Protein AF-A0A7R8X130-F1 (afdb_monomer_lite)

pLDDT: mean 85.71, std 19.49, range [22.56, 98.62]

Secondary structure (DSSP, 8-state):
-EEEEE---SS-SEEE---HHHHHHHTSS----HHHHHHHHHHHHHHHSS--S-HHHHHHIIIIISTT---EEEEEPPTT-EEESSSEEEEEEES-TT-TTHHHHTHHHHHTTHHHHHHHHHHHHHHHHHHHHHHHTT---TTGGGSS-B--GGGSS-HHHHHHHHHHHTTT--BB--HHHHHHHHHHH--S---B---EE-HHHHS-----------------------HHHHHHHHHHHHHHHHHH--SS--EE---TT-HHHIIIIIIIIITHHHHHHSPPP---

Sequence (288 aa):
MYSYFESRGEKFPSTVFGLQYNLKRWMVGQVLTRERIEEARDFYRMHLGSEFFNERGWLRILEAKHEGRIPLRIKAVPEGTVVPTRNVLFTVENTDPMVPWLTNFFETILVQVWYPMTVATNSRYQKEILAKYLLEIGESLQGLHFKLHDFGFRGVSSVESAAIGGAAHLVNLKASDTVAALTMARNHYHRPMAGFSQPAKEHGFFSPVRILRIKKFSFKRPLVFLLKHDDDMGSREGTRSMSIHDEEFPKGIVCVVCDSHGVWNVCEKIWGRELKDSIVEREKWRQS

Radius of gyration: 27.57 Å; chains: 1; bounding box: 59×65×65 Å

Structure (mmCIF, N/CA/C/O backbone):
data_AF-A0A7R8X130-F1
#
_entry.id   AF-A0A7R8X130-F1
#
loop_
_atom_site.group_PDB
_atom_site.id
_atom_site.type_symbol
_atom_site.label_atom_id
_atom_site.label_alt_id
_atom_site.label_comp_id
_atom_site.label_asym_id
_atom_site.label_entity_id
_atom_site.label_seq_id
_atom_site.pdbx_PDB_ins_code
_atom_site.Cartn_x
_atom_site.Cartn_y
_atom_site.Cartn_z
_atom_site.occupancy
_atom_site.B_iso_or_equiv
_atom_site.auth_seq_id
_atom_site.auth_comp_id
_atom_site.auth_asym_id
_atom_site.auth_atom_id
_atom_site.pdbx_PDB_model_num
ATOM 1 N N . MET A 1 1 ? -23.682 -4.418 16.762 1.00 88.31 1 MET A N 1
ATOM 2 C CA . MET A 1 1 ? -23.568 -3.755 15.446 1.00 88.31 1 MET A CA 1
ATOM 3 C C . MET A 1 1 ? -22.619 -4.582 14.589 1.00 88.31 1 MET A C 1
ATOM 5 O O . MET A 1 1 ? -21.647 -5.104 15.132 1.00 88.31 1 MET A O 1
ATOM 9 N N . TYR A 1 2 ? -22.948 -4.767 13.311 1.00 95.06 2 TYR A N 1
ATOM 10 C CA . TYR A 1 2 ? -22.192 -5.570 12.348 1.00 95.06 2 TYR A CA 1
ATOM 11 C C . TYR A 1 2 ? -22.085 -4.776 11.048 1.00 95.06 2 TYR A C 1
ATOM 13 O O . TYR A 1 2 ? -23.107 -4.309 10.547 1.00 95.06 2 TYR A O 1
ATOM 21 N N . SER A 1 3 ? -20.872 -4.642 10.524 1.00 97.62 3 SER A N 1
ATOM 22 C CA . SER A 1 3 ? -20.577 -3.865 9.318 1.00 97.62 3 SER A CA 1
ATOM 23 C C . SER A 1 3 ? -19.668 -4.668 8.391 1.00 97.62 3 SER A C 1
ATOM 25 O O . SER A 1 3 ? -18.969 -5.584 8.830 1.00 97.62 3 SER A O 1
ATOM 27 N N . TYR A 1 4 ? -19.663 -4.340 7.103 1.00 98.06 4 TYR A N 1
ATOM 28 C CA . TYR A 1 4 ? -18.813 -4.990 6.109 1.00 98.06 4 TYR A CA 1
ATOM 29 C C . TYR A 1 4 ? -18.202 -3.960 5.160 1.00 98.06 4 TYR A C 1
ATOM 31 O O . TYR A 1 4 ? -18.720 -2.855 5.015 1.00 98.06 4 TYR A O 1
ATOM 39 N N . PHE A 1 5 ? -17.104 -4.338 4.513 1.00 98.38 5 PHE A N 1
ATOM 40 C CA . PHE A 1 5 ? -16.444 -3.541 3.488 1.00 98.38 5 PHE A CA 1
ATOM 41 C C . PHE A 1 5 ? -16.386 -4.317 2.176 1.00 98.38 5 PHE A C 1
ATOM 43 O O . PHE A 1 5 ? -16.053 -5.505 2.153 1.00 98.38 5 PHE A O 1
ATOM 50 N N . GLU A 1 6 ? -16.675 -3.627 1.079 1.00 97.56 6 GLU A N 1
ATOM 51 C CA . GLU A 1 6 ? -16.587 -4.147 -0.281 1.00 97.56 6 GLU A CA 1
ATOM 52 C C . GLU A 1 6 ? -16.001 -3.086 -1.216 1.00 97.56 6 GLU A C 1
ATOM 54 O O . GLU A 1 6 ? -16.173 -1.883 -1.009 1.00 97.56 6 GLU A O 1
ATOM 59 N N . SER A 1 7 ? -15.366 -3.530 -2.299 1.00 96.06 7 SER A N 1
ATOM 60 C CA . SER A 1 7 ? -15.129 -2.663 -3.451 1.00 96.06 7 SER A CA 1
ATOM 61 C C . SER A 1 7 ? -16.328 -2.765 -4.386 1.00 96.06 7 SER A C 1
ATOM 63 O O . SER A 1 7 ? -16.574 -3.828 -4.955 1.00 96.06 7 SER A O 1
ATOM 65 N N . ARG A 1 8 ? -17.074 -1.672 -4.575 1.00 94.00 8 ARG A N 1
ATOM 66 C CA . ARG A 1 8 ? -18.262 -1.649 -5.454 1.00 94.00 8 ARG A CA 1
ATOM 67 C C . ARG A 1 8 ? -17.931 -1.686 -6.955 1.00 94.00 8 ARG A C 1
ATOM 69 O O . ARG A 1 8 ? -18.838 -1.862 -7.772 1.00 94.00 8 ARG A O 1
ATOM 76 N N . GLY A 1 9 ? -16.642 -1.606 -7.289 1.00 89.19 9 GLY A N 1
ATOM 77 C CA . GLY A 1 9 ? -16.110 -1.608 -8.651 1.00 89.19 9 GLY A CA 1
ATOM 78 C C . GLY A 1 9 ? -16.232 -0.261 -9.356 1.00 89.19 9 GLY A C 1
ATOM 79 O O . GLY A 1 9 ? -16.692 0.696 -8.748 1.00 89.19 9 GLY A O 1
ATOM 80 N N . GLU A 1 10 ? -15.756 -0.223 -10.607 1.00 87.50 10 GLU A N 1
ATOM 81 C CA . GLU A 1 10 ? -15.999 0.788 -11.658 1.00 87.50 10 GLU A CA 1
ATOM 82 C C . GLU A 1 10 ? -14.999 0.526 -12.800 1.00 87.50 10 GLU A C 1
ATOM 84 O O . GLU A 1 10 ? -15.337 -0.099 -13.800 1.00 87.50 10 GLU A O 1
ATOM 89 N N . LYS A 1 11 ? -13.731 0.912 -12.601 1.00 92.69 11 LYS A N 1
ATOM 90 C CA . LYS A 1 11 ? -12.658 0.794 -13.603 1.00 92.69 11 LYS A CA 1
ATOM 91 C C . LYS A 1 11 ? -12.179 -0.641 -13.836 1.00 92.69 11 LYS A C 1
ATOM 93 O O . LYS A 1 11 ? -11.846 -1.003 -14.960 1.00 92.69 11 LYS A O 1
ATOM 98 N N . PHE A 1 12 ? -12.096 -1.436 -12.772 1.00 95.56 12 PHE A N 1
ATOM 99 C CA . PHE A 1 12 ? -11.585 -2.806 -12.811 1.00 95.56 12 PHE A CA 1
ATOM 100 C C . PHE A 1 12 ? -12.628 -3.785 -12.257 1.00 95.56 12 PHE A C 1
ATOM 102 O O . PHE A 1 12 ? -13.295 -3.452 -11.275 1.00 95.56 12 PHE A O 1
ATOM 109 N N . PRO A 1 13 ? -12.767 -4.996 -12.834 1.00 96.31 13 PRO A N 1
ATOM 110 C CA . PRO A 1 13 ? -13.755 -5.981 -12.386 1.00 96.31 13 PRO A CA 1
ATOM 111 C C . PRO A 1 13 ? -13.384 -6.679 -11.068 1.00 96.31 13 PRO A C 1
ATOM 113 O O . PRO A 1 13 ? -14.248 -7.278 -10.427 1.00 96.31 13 PRO A O 1
ATOM 116 N N . SER A 1 14 ? -12.119 -6.607 -10.647 1.00 97.31 14 SER A N 1
ATOM 117 C CA . SER A 1 14 ? -11.595 -7.237 -9.430 1.00 97.31 14 SER A CA 1
ATOM 118 C C . SER A 1 14 ? -10.595 -6.336 -8.709 1.00 97.31 14 SER A C 1
ATOM 120 O O . SER A 1 14 ? -10.039 -5.409 -9.298 1.00 97.31 14 SER A O 1
ATOM 122 N N . THR A 1 15 ? -10.364 -6.623 -7.428 1.00 97.50 15 THR A N 1
ATOM 123 C CA . THR A 1 15 ? -9.441 -5.893 -6.556 1.00 97.50 15 THR A CA 1
ATOM 124 C C . THR A 1 15 ? -8.500 -6.841 -5.811 1.00 97.50 15 THR A C 1
ATOM 126 O O . THR A 1 15 ? -8.865 -7.976 -5.512 1.00 97.50 15 THR A O 1
ATOM 129 N N . VAL A 1 16 ? -7.281 -6.386 -5.519 1.00 97.75 16 VAL A N 1
ATOM 130 C CA . VAL A 1 16 ? -6.307 -7.095 -4.677 1.00 97.75 16 VAL A CA 1
ATOM 131 C C . VAL A 1 16 ? -6.461 -6.611 -3.238 1.00 97.75 16 VAL A C 1
ATOM 133 O O . VAL A 1 16 ? -6.350 -5.414 -2.981 1.00 97.75 16 VAL A O 1
ATOM 136 N N . PHE A 1 17 ? -6.719 -7.523 -2.302 1.00 97.19 17 PHE A N 1
ATOM 137 C CA . PHE A 1 17 ? -6.982 -7.179 -0.901 1.00 97.19 17 PHE A CA 1
ATOM 138 C C . PHE A 1 17 ? -5.707 -7.047 -0.043 1.00 97.19 17 PHE A C 1
ATOM 140 O O . PHE A 1 17 ? -4.776 -7.836 -0.207 1.00 97.19 17 PHE A O 1
ATOM 147 N N . GLY A 1 18 ? -5.688 -6.112 0.919 1.00 94.31 18 GLY A N 1
ATOM 148 C CA . GLY A 1 18 ? -4.646 -6.020 1.956 1.00 94.31 18 GLY A CA 1
ATOM 149 C C . GLY A 1 18 ? -4.994 -5.035 3.080 1.00 94.31 18 GLY A C 1
ATOM 150 O O . GLY A 1 18 ? -5.318 -3.899 2.768 1.00 94.31 18 GLY A O 1
ATOM 151 N N . LEU A 1 19 ? -4.931 -5.448 4.356 1.00 97.50 19 LEU A N 1
ATOM 152 C CA . LEU A 1 19 ? -5.511 -4.764 5.533 1.00 97.50 19 LEU A CA 1
ATOM 153 C C . LEU A 1 19 ? -4.564 -4.689 6.756 1.00 97.50 19 LEU A C 1
ATOM 155 O O . LEU A 1 19 ? -4.706 -3.819 7.616 1.00 97.50 19 LEU A O 1
ATOM 159 N N . GLN A 1 20 ? -3.587 -5.584 6.856 1.00 97.25 20 GLN A N 1
ATOM 160 C CA . GLN A 1 20 ? -2.820 -5.904 8.058 1.00 97.25 20 GLN A CA 1
ATOM 161 C C . GLN A 1 20 ? -2.040 -4.708 8.583 1.00 97.25 20 GLN A C 1
ATOM 163 O O . GLN A 1 20 ? -1.893 -4.561 9.797 1.00 97.25 20 GLN A O 1
ATOM 168 N N . TYR A 1 21 ? -1.555 -3.851 7.685 1.00 97.38 21 TYR A N 1
ATOM 169 C CA . TYR A 1 21 ? -0.900 -2.609 8.068 1.00 97.38 21 TYR A CA 1
ATOM 170 C C . TYR A 1 21 ? -1.810 -1.751 8.963 1.00 97.38 21 TYR A C 1
ATOM 172 O O . TYR A 1 21 ? -1.407 -1.405 10.072 1.00 97.38 21 TYR A O 1
ATOM 180 N N . ASN A 1 22 ? -3.053 -1.490 8.540 1.00 95.69 22 ASN A N 1
ATOM 181 C CA . ASN A 1 22 ? -4.006 -0.676 9.297 1.00 95.69 22 ASN A CA 1
ATOM 182 C C . ASN A 1 22 ? -4.292 -1.297 10.672 1.00 95.69 22 ASN A C 1
ATOM 184 O O . ASN A 1 22 ? -4.329 -0.586 11.674 1.00 95.69 22 ASN A O 1
ATOM 188 N N . LEU A 1 23 ? -4.421 -2.627 10.737 1.00 96.75 23 LEU A N 1
ATOM 189 C CA . LEU A 1 23 ? -4.656 -3.338 11.997 1.00 96.75 23 LEU A CA 1
ATOM 190 C C . LEU A 1 23 ? -3.464 -3.209 12.950 1.00 96.75 23 LEU A C 1
ATOM 192 O O . LEU A 1 23 ? -3.628 -2.760 14.085 1.00 96.75 23 LEU A O 1
ATOM 196 N N . LYS A 1 24 ? -2.260 -3.577 12.493 1.00 95.94 24 LYS A N 1
ATOM 197 C CA . LYS A 1 24 ? -1.039 -3.556 13.315 1.00 95.94 24 LYS A CA 1
ATOM 198 C C . LYS A 1 24 ? -0.671 -2.144 13.763 1.00 95.94 24 LYS A C 1
ATOM 200 O O . LYS A 1 24 ? -0.169 -1.979 14.869 1.00 95.94 24 LYS A O 1
ATOM 205 N N . ARG A 1 25 ? -0.912 -1.141 12.916 1.00 95.31 25 ARG A N 1
ATOM 206 C CA . ARG A 1 25 ? -0.572 0.254 13.202 1.00 95.31 25 ARG A CA 1
ATOM 207 C C . ARG A 1 25 ? -1.539 0.908 14.189 1.00 95.31 25 ARG A C 1
ATOM 209 O O . ARG A 1 25 ? -1.077 1.653 15.048 1.00 95.31 25 ARG A O 1
ATOM 216 N N . TRP A 1 26 ? -2.843 0.651 14.059 1.00 95.56 26 TRP A N 1
ATOM 217 C CA . TRP A 1 26 ? -3.871 1.465 14.722 1.00 95.56 26 TRP A CA 1
ATOM 218 C C . TRP A 1 26 ? -4.773 0.719 15.708 1.00 95.56 26 TRP A C 1
ATOM 220 O O . TRP A 1 26 ? -5.437 1.373 16.506 1.00 95.56 26 TRP A O 1
ATOM 230 N N . MET A 1 27 ? -4.847 -0.616 15.658 1.00 95.56 27 MET A N 1
ATOM 231 C CA . MET A 1 27 ? -5.888 -1.371 16.380 1.00 95.56 27 MET A CA 1
ATOM 232 C C . MET A 1 27 ? -5.356 -2.492 17.275 1.00 95.56 27 MET A C 1
ATOM 234 O O . MET A 1 27 ? -6.024 -2.874 18.235 1.00 95.56 27 MET A O 1
ATOM 238 N N . VAL A 1 28 ? -4.187 -3.051 16.961 1.00 94.94 28 VAL A N 1
ATOM 239 C CA . VAL A 1 28 ? -3.607 -4.176 17.706 1.00 94.94 28 VAL A CA 1
ATOM 240 C C . VAL A 1 28 ? -2.869 -3.686 18.952 1.00 94.94 28 VAL A C 1
ATOM 242 O O . VAL A 1 28 ? -2.080 -2.748 18.895 1.00 94.94 28 VAL A O 1
ATOM 245 N N . GLY A 1 29 ? -3.076 -4.386 20.069 1.00 94.50 29 GLY A N 1
ATOM 246 C CA . GLY A 1 29 ? -2.447 -4.079 21.354 1.00 94.50 29 GLY A CA 1
ATOM 247 C C . GLY A 1 29 ? -3.268 -3.106 22.199 1.00 94.50 29 GLY A C 1
ATOM 248 O O . GLY A 1 29 ? -4.469 -2.939 21.990 1.00 94.50 29 GLY A O 1
ATOM 249 N N . GLN A 1 30 ? -2.618 -2.501 23.191 1.00 94.94 30 GLN A N 1
ATOM 250 C CA . GLN A 1 30 ? -3.225 -1.470 24.027 1.00 94.94 30 GLN A CA 1
ATOM 251 C C . GLN A 1 30 ? -3.155 -0.130 23.291 1.00 94.94 30 GLN A C 1
ATOM 253 O O . GLN A 1 30 ? -2.113 0.522 23.253 1.00 94.94 30 GLN A O 1
ATOM 258 N N . VAL A 1 31 ? -4.264 0.264 22.670 1.00 94.06 31 VAL A N 1
ATOM 259 C CA . VAL A 1 31 ? -4.340 1.515 21.897 1.00 94.06 31 VAL A CA 1
ATOM 260 C C . VAL A 1 31 ? -4.939 2.664 22.708 1.00 94.06 31 VAL A C 1
ATOM 262 O O . VAL A 1 31 ? -4.772 3.827 22.338 1.00 94.06 31 VAL A O 1
ATOM 265 N N . LEU A 1 32 ? -5.590 2.351 23.831 1.00 94.88 32 LEU A N 1
ATOM 266 C CA . LEU A 1 32 ? -6.145 3.323 24.766 1.00 94.88 32 LEU A CA 1
ATOM 267 C C . LEU A 1 32 ? -5.282 3.423 26.021 1.00 94.88 32 LEU A C 1
ATOM 269 O O . LEU A 1 32 ? -4.907 2.412 26.617 1.00 94.88 32 LEU A O 1
ATOM 273 N N . THR A 1 33 ? -5.039 4.657 26.443 1.00 95.44 33 THR A N 1
ATOM 274 C CA . THR A 1 33 ? -4.480 5.000 27.753 1.00 95.44 33 THR A CA 1
ATOM 275 C C . THR A 1 33 ? -5.344 6.094 28.366 1.00 95.44 33 THR A C 1
ATOM 277 O O . THR A 1 33 ? -6.118 6.740 27.652 1.00 95.44 33 THR A O 1
ATOM 280 N N . ARG A 1 34 ? -5.244 6.297 29.682 1.00 95.75 34 ARG A N 1
ATOM 281 C CA . ARG A 1 34 ? -6.059 7.309 30.361 1.00 95.75 34 ARG A CA 1
ATOM 282 C C . ARG A 1 34 ? -5.737 8.711 29.838 1.00 95.75 34 ARG A C 1
ATOM 284 O O . ARG A 1 34 ? -6.651 9.466 29.533 1.00 95.75 34 ARG A O 1
ATOM 291 N N . GLU A 1 35 ? -4.461 8.984 29.591 1.00 96.69 35 GLU A N 1
ATOM 292 C CA . GLU A 1 35 ? -3.963 10.262 29.075 1.00 96.69 35 GLU A CA 1
ATOM 293 C C . GLU A 1 35 ? -4.557 10.580 27.697 1.00 96.69 35 GLU A C 1
ATOM 295 O O . GLU A 1 35 ? -5.022 11.690 27.468 1.00 96.69 35 GLU A O 1
ATOM 300 N N . ARG A 1 36 ? -4.627 9.592 26.790 1.00 96.06 36 ARG A N 1
ATOM 301 C CA . ARG A 1 36 ? -5.233 9.774 25.457 1.00 96.06 36 ARG A CA 1
ATOM 302 C C . ARG A 1 36 ? -6.731 10.057 25.523 1.00 96.06 36 ARG A C 1
ATOM 304 O O . ARG A 1 36 ? -7.258 10.771 24.677 1.00 96.06 36 ARG A O 1
ATOM 311 N N . ILE A 1 37 ? -7.429 9.449 26.483 1.00 96.62 37 ILE A N 1
ATOM 312 C CA . ILE A 1 37 ? -8.870 9.653 26.671 1.00 96.62 37 ILE A CA 1
ATOM 313 C C . ILE A 1 37 ? -9.127 11.068 27.196 1.00 96.62 37 ILE A C 1
ATOM 315 O O . ILE A 1 37 ? -10.018 11.746 26.690 1.00 96.62 37 ILE A O 1
ATOM 319 N N . GLU A 1 38 ? -8.332 11.519 28.167 1.00 96.31 38 GLU A N 1
ATOM 320 C CA . GLU A 1 38 ? -8.406 12.873 28.722 1.00 96.31 38 GLU A CA 1
ATOM 321 C C . GLU A 1 38 ? -8.047 13.934 27.671 1.00 96.31 38 GLU A C 1
ATOM 323 O O . GLU A 1 38 ? -8.801 14.889 27.488 1.00 96.31 38 GLU A O 1
ATOM 328 N N . GLU A 1 39 ? -6.971 13.720 26.907 1.00 97.06 39 GLU A N 1
ATOM 329 C CA . GLU A 1 39 ? -6.582 14.584 25.787 1.00 97.06 39 GLU A CA 1
ATOM 330 C C . GLU A 1 39 ? -7.703 14.679 24.743 1.00 97.06 39 GLU A C 1
ATOM 332 O O . GLU A 1 39 ? -8.082 15.776 24.331 1.00 97.06 39 GLU A O 1
ATOM 337 N N . ALA A 1 40 ? -8.287 13.542 24.346 1.00 96.31 40 ALA A N 1
ATOM 338 C CA . ALA A 1 40 ? -9.393 13.521 23.396 1.00 96.31 40 ALA A CA 1
ATOM 339 C C . ALA A 1 40 ? -10.631 14.247 23.942 1.00 96.31 40 ALA A C 1
ATOM 341 O O . ALA A 1 40 ? -11.259 15.004 23.202 1.00 96.31 40 ALA A O 1
ATOM 342 N N . ARG A 1 41 ? -10.978 14.061 25.223 1.00 96.25 41 ARG A N 1
ATOM 343 C CA . ARG A 1 41 ? -12.086 14.782 25.867 1.00 96.25 41 ARG A CA 1
ATOM 344 C C . ARG A 1 41 ? -11.884 16.287 25.761 1.00 96.25 41 ARG A C 1
ATOM 346 O O . ARG A 1 41 ? -12.787 16.983 25.301 1.00 96.25 41 ARG A O 1
ATOM 353 N N . ASP A 1 42 ? -10.716 16.777 26.165 1.00 95.94 42 ASP A N 1
ATOM 354 C CA . ASP A 1 42 ? -10.431 18.210 26.192 1.00 95.94 42 ASP A CA 1
ATOM 355 C C . ASP A 1 42 ? -10.374 18.788 24.768 1.00 95.94 42 ASP A C 1
ATOM 357 O O . ASP A 1 42 ? -10.958 19.842 24.502 1.00 95.94 42 ASP A O 1
ATOM 361 N N . PHE A 1 43 ? -9.793 18.047 23.819 1.00 96.81 43 PHE A N 1
ATOM 362 C CA . PHE A 1 43 ? -9.785 18.407 22.402 1.00 96.81 43 PHE A CA 1
ATOM 363 C C . PHE A 1 43 ? -11.199 18.501 21.813 1.00 96.81 43 PHE A C 1
ATOM 365 O O . PHE A 1 43 ? -11.549 19.501 21.183 1.00 96.81 43 PHE A O 1
ATOM 372 N N . TYR A 1 44 ? -12.047 17.491 22.030 1.00 95.81 44 TYR A N 1
ATOM 373 C CA . TYR A 1 44 ? -13.413 17.492 21.502 1.00 95.81 44 TYR A CA 1
ATOM 374 C C . TYR A 1 44 ? -14.310 18.515 22.196 1.00 95.81 44 TYR A C 1
ATOM 376 O O . TYR A 1 44 ? -15.156 19.109 21.529 1.00 95.81 44 TYR A O 1
ATOM 384 N N . ARG A 1 45 ? -14.095 18.790 23.487 1.00 95.31 45 ARG A N 1
ATOM 385 C CA . ARG A 1 45 ? -14.755 19.893 24.198 1.00 95.31 45 ARG A CA 1
ATOM 386 C C . ARG A 1 45 ? -14.449 21.231 23.531 1.00 95.31 45 ARG A C 1
ATOM 388 O O . ARG A 1 45 ? -15.368 22.006 23.285 1.00 95.31 45 ARG A O 1
ATOM 395 N N . MET A 1 46 ? -13.183 21.487 23.195 1.00 96.31 46 MET A N 1
ATOM 396 C CA . MET A 1 46 ? -12.788 22.696 22.464 1.00 96.31 46 MET A CA 1
ATOM 397 C C . MET A 1 46 ? -13.377 22.733 21.050 1.00 96.31 46 MET A C 1
ATOM 399 O O . MET A 1 46 ? -13.863 23.772 20.615 1.00 96.31 46 MET A O 1
ATOM 403 N N . HIS A 1 47 ? -13.346 21.607 20.335 1.00 96.19 47 HIS A N 1
ATOM 404 C CA . HIS A 1 47 ? -13.801 21.528 18.949 1.00 96.19 47 HIS A CA 1
ATOM 405 C C . HIS A 1 47 ? -15.324 21.682 18.800 1.00 96.19 47 HIS A C 1
ATOM 407 O O . HIS A 1 47 ? -15.786 22.323 17.860 1.00 96.19 47 HIS A O 1
ATOM 413 N N . LEU A 1 48 ? -16.099 21.100 19.722 1.00 94.38 48 LEU A N 1
ATOM 414 C CA . LEU A 1 48 ? -17.564 21.030 19.657 1.00 94.38 48 LEU A CA 1
ATOM 415 C C . LEU A 1 48 ? -18.267 22.008 20.611 1.00 94.38 48 LEU A C 1
ATOM 417 O O . LEU A 1 48 ? -19.496 22.082 20.611 1.00 94.38 48 LEU A O 1
ATOM 421 N N . GLY A 1 49 ? -17.521 22.713 21.469 1.00 89.19 49 GLY A N 1
ATOM 422 C CA . GLY A 1 49 ? -18.065 23.626 22.480 1.00 89.19 49 GLY A CA 1
ATOM 423 C C . GLY A 1 49 ? -18.964 22.951 23.525 1.00 89.19 49 GLY A C 1
ATOM 424 O O . GLY A 1 49 ? -19.814 23.614 24.115 1.00 89.19 49 GLY A O 1
ATOM 425 N N . SER A 1 50 ? -18.854 21.630 23.703 1.00 85.12 50 SER A N 1
ATOM 426 C CA . SER A 1 50 ? -19.775 20.822 24.516 1.00 85.12 50 SER A CA 1
ATOM 427 C C . SER A 1 50 ? -19.206 19.440 24.876 1.00 85.12 50 SER A C 1
ATOM 429 O O . SER A 1 50 ? -18.285 18.937 24.233 1.00 85.12 50 SER A O 1
ATOM 431 N N . GLU A 1 51 ? -19.787 18.798 25.895 1.00 86.12 51 GLU A N 1
ATOM 432 C CA . GLU A 1 51 ? -19.374 17.489 26.435 1.00 86.12 51 GLU A CA 1
ATOM 433 C C . GLU A 1 51 ? -19.925 16.282 25.642 1.00 86.12 51 GLU A C 1
ATOM 435 O O . GLU A 1 51 ? -20.479 15.348 26.223 1.00 86.12 51 GLU A O 1
ATOM 440 N N . PHE A 1 52 ? -19.824 16.270 24.309 1.00 90.94 52 PHE A N 1
ATOM 441 C CA . PHE A 1 52 ? -20.328 15.136 23.507 1.00 90.94 52 PHE A CA 1
ATOM 442 C C . PHE A 1 52 ? -19.385 13.928 23.452 1.00 90.94 52 PHE A C 1
ATOM 444 O O . PHE A 1 52 ? -19.786 12.847 23.013 1.00 90.94 52 PHE A O 1
ATOM 451 N N . PHE A 1 53 ? -18.130 14.081 23.874 1.00 94.94 53 PHE A N 1
ATOM 452 C CA . PHE A 1 53 ? -17.171 12.984 23.857 1.00 94.94 53 PHE A CA 1
ATOM 453 C C . PHE A 1 53 ? -17.587 11.869 24.828 1.00 94.94 53 PHE A C 1
ATOM 455 O O . PHE A 1 53 ? -17.794 12.099 26.018 1.00 94.94 53 PHE A O 1
ATOM 462 N N . ASN A 1 54 ? -17.684 10.632 24.331 1.00 94.62 54 ASN A N 1
ATOM 463 C CA . ASN A 1 54 ? -18.097 9.472 25.125 1.00 94.62 54 ASN A CA 1
ATOM 464 C C . ASN A 1 54 ? -16.964 8.936 26.021 1.00 94.62 54 ASN A C 1
ATOM 466 O O . ASN A 1 54 ? -16.531 7.789 25.885 1.00 94.62 54 ASN A O 1
ATOM 470 N N . GLU A 1 55 ? -16.486 9.764 26.949 1.00 94.81 55 GLU A N 1
ATOM 471 C CA . GLU A 1 55 ? -15.408 9.434 27.889 1.00 94.81 55 GLU A CA 1
ATOM 472 C C . GLU A 1 55 ? -15.716 8.151 28.672 1.00 94.81 55 GLU A C 1
ATOM 474 O O . GLU A 1 55 ? -14.891 7.243 28.741 1.00 94.81 55 GLU A O 1
ATOM 479 N N . ARG A 1 56 ? -16.952 8.011 29.171 1.00 93.38 56 ARG A N 1
ATOM 480 C CA . ARG A 1 56 ? -17.403 6.822 29.917 1.00 93.38 56 ARG A CA 1
ATOM 481 C C . ARG A 1 56 ? -17.272 5.534 29.102 1.00 93.38 56 ARG A C 1
ATOM 483 O O . ARG A 1 56 ? -16.864 4.505 29.641 1.00 93.38 56 ARG A O 1
ATOM 490 N N . GLY A 1 57 ? -17.621 5.578 27.816 1.00 94.50 57 GLY A N 1
ATOM 491 C CA . GLY A 1 57 ? -17.488 4.439 26.910 1.00 94.50 57 GLY A CA 1
ATOM 492 C C . GLY A 1 57 ? -16.031 4.020 26.716 1.00 94.50 57 GLY A C 1
ATOM 493 O O . GLY A 1 57 ? -15.735 2.827 26.753 1.00 94.50 57 GLY A O 1
ATOM 494 N N . TRP A 1 58 ? -15.121 4.984 26.569 1.00 95.81 58 TRP A N 1
ATOM 495 C CA . TRP A 1 58 ? -13.689 4.721 26.417 1.00 95.81 58 TRP A CA 1
ATOM 496 C C . TRP A 1 58 ? -13.025 4.234 27.710 1.00 95.81 58 TRP A C 1
ATOM 498 O O . TRP A 1 58 ? -12.303 3.236 27.676 1.00 95.81 58 TRP A O 1
ATOM 508 N N . LEU A 1 59 ? -13.317 4.864 28.855 1.00 95.12 59 LEU A N 1
ATOM 509 C CA . LEU A 1 59 ? -12.806 4.437 30.166 1.00 95.12 59 LEU A CA 1
ATOM 510 C C . LEU A 1 59 ? -13.247 3.009 30.497 1.00 95.12 59 LEU A C 1
ATOM 512 O O . LEU A 1 59 ? -12.461 2.222 31.012 1.00 95.12 59 LEU A O 1
ATOM 516 N N . ARG A 1 60 ? -14.467 2.615 30.113 1.00 93.81 60 ARG A N 1
ATOM 517 C CA . ARG A 1 60 ? -14.929 1.229 30.255 1.00 93.81 60 ARG A CA 1
ATOM 518 C C . ARG A 1 60 ? -14.041 0.234 29.499 1.00 93.81 60 ARG A C 1
ATOM 520 O O . ARG A 1 60 ? -13.752 -0.837 30.030 1.00 93.81 60 ARG A O 1
ATOM 527 N N . ILE A 1 61 ? -13.639 0.557 28.267 1.00 95.12 61 ILE A N 1
ATOM 528 C CA . ILE A 1 61 ? -12.756 -0.312 27.472 1.00 95.12 61 ILE A CA 1
ATOM 529 C C . ILE A 1 61 ? -11.387 -0.425 28.156 1.00 95.12 61 ILE A C 1
ATOM 531 O O . ILE A 1 61 ? -10.831 -1.522 28.233 1.00 95.12 61 ILE A O 1
ATOM 535 N N . LEU A 1 62 ? -10.873 0.688 28.687 1.00 94.75 62 LEU A N 1
ATOM 536 C CA . LEU A 1 62 ? -9.596 0.732 29.393 1.00 94.75 62 LEU A CA 1
ATOM 537 C C . LEU A 1 62 ? -9.612 -0.066 30.706 1.00 94.75 62 LEU A C 1
ATOM 539 O O . LEU A 1 62 ? -8.754 -0.916 30.911 1.00 94.75 62 LEU A O 1
ATOM 543 N N . GLU A 1 63 ? -10.580 0.199 31.577 1.00 86.81 63 GLU A N 1
ATOM 544 C CA . GLU A 1 63 ? -10.520 -0.185 32.993 1.00 86.81 63 GLU A CA 1
ATOM 545 C C . GLU A 1 63 ? -11.306 -1.450 33.318 1.00 86.81 63 GLU A C 1
ATOM 547 O O . GLU A 1 63 ? -10.915 -2.217 34.192 1.00 86.81 63 GLU A O 1
ATOM 552 N N . ALA A 1 64 ? -12.441 -1.665 32.651 1.00 72.88 64 ALA A N 1
ATOM 553 C CA . ALA A 1 64 ? -13.417 -2.635 33.134 1.00 72.88 64 ALA A CA 1
ATOM 554 C C . ALA A 1 64 ? -13.275 -4.022 32.502 1.00 72.88 64 ALA A C 1
ATOM 556 O O . ALA A 1 64 ? -13.692 -5.002 33.120 1.00 72.88 64 ALA A O 1
ATOM 557 N N . LYS A 1 65 ? -12.791 -4.123 31.254 1.00 75.81 65 LYS A N 1
ATOM 558 C CA . LYS A 1 65 ? -12.874 -5.392 30.505 1.00 75.81 65 LYS A CA 1
ATOM 559 C C . LYS A 1 65 ? -11.760 -5.708 29.516 1.00 75.81 65 LYS A C 1
ATOM 561 O O . LYS A 1 65 ? -11.521 -6.891 29.300 1.00 75.81 65 LYS A O 1
ATOM 566 N N . HIS A 1 66 ? -11.134 -4.713 28.884 1.00 91.38 66 HIS A N 1
ATOM 567 C CA . HIS A 1 66 ? -10.276 -4.978 27.718 1.00 91.38 66 HIS A CA 1
ATOM 568 C C . HIS A 1 66 ? -8.859 -4.425 27.846 1.00 91.38 66 HIS A C 1
ATOM 570 O O . HIS A 1 66 ? -8.093 -4.552 26.895 1.00 91.38 66 HIS A O 1
ATOM 576 N N . GLU A 1 67 ? -8.496 -3.821 28.984 1.00 94.62 67 GLU A N 1
ATOM 577 C CA . GLU A 1 67 ? -7.146 -3.282 29.239 1.00 94.62 67 GLU A CA 1
ATOM 578 C C . GLU A 1 67 ? -6.685 -2.329 28.118 1.00 94.62 67 GLU A C 1
ATOM 580 O O . GLU A 1 67 ? -5.539 -2.337 27.672 1.00 94.62 67 GLU A O 1
ATOM 585 N N . GLY A 1 68 ? -7.628 -1.551 27.577 1.00 93.62 68 GLY A N 1
ATOM 586 C CA . GLY A 1 68 ? -7.387 -0.606 26.486 1.00 93.62 68 GLY A CA 1
ATOM 587 C C . GLY A 1 68 ? -7.207 -1.238 25.099 1.00 93.62 68 GLY A C 1
ATOM 588 O O . GLY A 1 68 ? -6.825 -0.540 24.155 1.00 93.62 68 GLY A O 1
ATOM 589 N N . ARG A 1 69 ? -7.488 -2.538 24.952 1.00 95.81 69 ARG A N 1
ATOM 590 C CA . ARG A 1 69 ? -7.583 -3.244 23.665 1.00 95.81 69 ARG A CA 1
ATOM 591 C C . ARG A 1 69 ? -8.978 -3.072 23.073 1.00 95.81 69 ARG A C 1
ATOM 593 O O . ARG A 1 69 ? -9.969 -3.022 23.793 1.00 95.81 69 ARG A O 1
ATOM 600 N N . ILE A 1 70 ? -9.069 -2.999 21.750 1.00 95.75 70 ILE A N 1
ATOM 601 C CA . ILE A 1 70 ? -10.334 -2.744 21.051 1.00 95.75 70 ILE A CA 1
ATOM 602 C C . ILE A 1 70 ? -11.184 -4.028 20.968 1.00 95.75 70 ILE A C 1
ATOM 604 O O . ILE A 1 70 ? -10.749 -4.982 20.321 1.00 95.75 70 ILE A O 1
ATOM 608 N N . PRO A 1 71 ? -12.402 -4.075 21.553 1.00 95.88 71 PRO A N 1
ATOM 609 C CA . PRO A 1 71 ? -13.285 -5.245 21.511 1.00 95.88 71 PRO A CA 1
ATOM 610 C C . PRO A 1 71 ? -14.057 -5.347 20.187 1.00 95.88 71 PRO A C 1
ATOM 612 O O . PRO A 1 71 ? -15.290 -5.284 20.140 1.00 95.88 71 PRO A O 1
ATOM 615 N N . LEU A 1 72 ? -13.317 -5.480 19.089 1.00 96.62 72 LEU A N 1
ATOM 616 C CA . LEU A 1 72 ? -13.854 -5.736 17.758 1.00 96.62 72 LEU A CA 1
ATOM 617 C C . LEU A 1 72 ? -13.279 -7.043 17.218 1.00 96.62 72 LEU A C 1
ATOM 619 O O . LEU A 1 72 ? -12.090 -7.327 17.348 1.00 96.62 72 LEU A O 1
ATOM 623 N N . ARG A 1 73 ? -14.125 -7.825 16.553 1.00 97.44 73 ARG A N 1
ATOM 624 C CA . ARG A 1 73 ? -13.716 -8.988 15.770 1.00 97.44 73 ARG A CA 1
ATOM 625 C C . ARG A 1 73 ? -13.790 -8.622 14.296 1.00 97.44 73 ARG A C 1
ATOM 627 O O . ARG A 1 73 ? -14.841 -8.221 13.803 1.00 97.44 73 ARG A O 1
ATOM 634 N N . ILE A 1 74 ? -12.666 -8.780 13.604 1.00 98.25 74 ILE A N 1
ATOM 635 C CA . ILE A 1 74 ? -12.554 -8.541 12.166 1.00 98.25 74 ILE A CA 1
ATOM 636 C C . ILE A 1 74 ? -12.288 -9.878 11.480 1.00 98.25 74 ILE A C 1
ATOM 638 O O . ILE A 1 74 ? -11.367 -10.599 11.859 1.00 98.25 74 ILE A O 1
ATOM 642 N N . LYS A 1 75 ? -13.109 -10.217 10.486 1.00 98.44 75 LYS A N 1
ATOM 643 C CA . LYS A 1 75 ? -12.918 -11.387 9.616 1.00 98.44 75 LYS A CA 1
ATOM 644 C C . LYS A 1 75 ? -12.664 -10.867 8.216 1.00 98.44 75 LYS A C 1
ATOM 646 O O . LYS A 1 75 ? -13.443 -10.046 7.747 1.00 98.44 75 LYS A O 1
ATOM 651 N N . ALA A 1 76 ? -11.598 -11.313 7.571 1.00 98.44 76 ALA A N 1
ATOM 652 C CA . ALA A 1 76 ? -11.193 -10.814 6.266 1.00 98.44 76 ALA A CA 1
ATOM 653 C C . ALA A 1 76 ? -10.789 -11.963 5.344 1.00 98.44 76 ALA A C 1
ATOM 655 O O . ALA A 1 76 ? -10.348 -13.014 5.816 1.00 98.44 76 ALA A O 1
ATOM 656 N N . VAL A 1 77 ? -10.921 -11.751 4.036 1.00 98.19 77 VAL A N 1
ATOM 657 C CA . VAL A 1 77 ? -10.296 -12.622 3.035 1.00 98.19 77 VAL A CA 1
ATOM 658 C C . VAL A 1 77 ? -8.766 -12.582 3.190 1.00 98.19 77 VAL A C 1
ATOM 660 O O . VAL A 1 77 ? -8.231 -11.580 3.672 1.00 98.19 77 VAL A O 1
ATOM 663 N N . PRO A 1 78 ? -8.027 -13.634 2.795 1.00 98.19 78 PRO A N 1
ATOM 664 C CA . PRO A 1 78 ? -6.569 -13.604 2.845 1.00 98.19 78 PRO A CA 1
ATOM 665 C C . PRO A 1 78 ? -5.998 -12.460 1.999 1.00 98.19 78 PRO A C 1
ATOM 667 O O . PRO A 1 78 ? -6.465 -12.197 0.888 1.00 98.19 78 PRO A O 1
ATOM 670 N N . GLU A 1 79 ? -4.969 -11.783 2.497 1.00 97.62 79 GLU A N 1
ATOM 671 C CA . GLU A 1 79 ? -4.319 -10.704 1.748 1.00 97.62 79 GLU A CA 1
ATOM 672 C C . GLU A 1 79 ? -3.591 -11.209 0.506 1.00 97.62 79 GLU A C 1
ATOM 674 O O . GLU A 1 79 ? -3.114 -12.341 0.459 1.00 97.62 79 GLU A O 1
ATOM 679 N N . GLY A 1 80 ? -3.528 -10.362 -0.520 1.00 96.19 80 GLY A N 1
ATOM 680 C CA . GLY A 1 80 ? -3.040 -10.725 -1.849 1.00 96.19 80 GLY A CA 1
ATOM 681 C C . GLY A 1 80 ? -4.071 -11.465 -2.707 1.00 96.19 80 GLY A C 1
ATOM 682 O O . GLY A 1 80 ? -3.844 -11.637 -3.905 1.00 96.19 80 GLY A O 1
ATOM 683 N N . THR A 1 81 ? -5.221 -11.859 -2.147 1.00 97.94 81 THR A N 1
ATOM 684 C CA . THR A 1 81 ? -6.309 -12.468 -2.922 1.00 97.94 81 THR A CA 1
ATOM 685 C C . THR A 1 81 ? -6.883 -11.459 -3.914 1.00 97.94 81 THR A C 1
ATOM 687 O O . THR A 1 81 ? -7.167 -10.312 -3.563 1.00 97.94 81 THR A O 1
ATOM 690 N N . VAL A 1 82 ? -7.082 -11.908 -5.155 1.00 98.12 82 VAL A N 1
ATOM 691 C CA . VAL A 1 82 ? -7.815 -11.171 -6.189 1.00 98.12 82 VAL A CA 1
ATOM 692 C C . VAL A 1 82 ? -9.296 -11.503 -6.041 1.00 98.12 82 VAL A C 1
ATOM 694 O O . VAL A 1 82 ? -9.704 -12.634 -6.290 1.00 98.12 82 VAL A O 1
ATOM 697 N N . VAL A 1 83 ? -10.098 -10.525 -5.638 1.00 98.06 83 VAL A N 1
ATOM 698 C CA . VAL A 1 83 ? -11.526 -10.704 -5.355 1.00 98.06 83 VAL A CA 1
ATOM 699 C C . VAL A 1 83 ? -12.350 -9.923 -6.380 1.00 98.06 83 VAL A C 1
ATOM 701 O O . VAL A 1 83 ? -12.064 -8.742 -6.600 1.00 98.06 83 VAL A O 1
ATOM 704 N N . PRO A 1 84 ? -13.362 -10.528 -7.029 1.00 97.94 84 PRO A N 1
ATOM 705 C CA . PRO A 1 84 ? -14.295 -9.785 -7.868 1.00 97.94 84 PRO A CA 1
ATOM 706 C C . PRO A 1 84 ? -14.984 -8.670 -7.078 1.00 97.94 84 PRO A C 1
ATOM 708 O O . PRO A 1 84 ? -15.310 -8.829 -5.901 1.00 97.94 84 PRO A O 1
ATOM 711 N N . THR A 1 85 ? -15.224 -7.538 -7.728 1.00 96.62 85 THR A N 1
ATOM 712 C CA . THR A 1 85 ? -15.964 -6.422 -7.120 1.00 96.62 85 THR A CA 1
ATOM 713 C C . THR A 1 85 ? -17.363 -6.859 -6.677 1.00 96.62 85 THR A C 1
ATOM 715 O O . THR A 1 85 ? -17.885 -7.873 -7.143 1.00 96.62 85 THR A O 1
ATOM 718 N N . ARG A 1 86 ? -17.965 -6.103 -5.752 1.00 96.50 86 ARG A N 1
ATOM 719 C CA . ARG A 1 86 ? -19.266 -6.405 -5.123 1.00 96.50 86 ARG A CA 1
ATOM 720 C C . ARG A 1 86 ? -19.267 -7.714 -4.326 1.00 96.50 86 ARG A C 1
ATOM 722 O O . ARG A 1 86 ? -20.265 -8.426 -4.273 1.00 96.50 86 ARG A O 1
ATOM 729 N N . ASN A 1 87 ? -18.123 -8.033 -3.724 1.00 97.94 87 ASN A N 1
ATOM 730 C CA . ASN A 1 87 ? -17.984 -9.084 -2.725 1.00 97.94 87 ASN A CA 1
ATOM 731 C C . ASN A 1 87 ? -17.441 -8.493 -1.429 1.00 97.94 87 ASN A C 1
ATOM 733 O O . ASN A 1 87 ? -16.643 -7.550 -1.435 1.00 97.94 87 ASN A O 1
ATOM 737 N N . VAL A 1 88 ? -17.849 -9.099 -0.317 1.00 98.19 88 VAL A N 1
ATOM 738 C CA . VAL A 1 88 ? -17.353 -8.747 1.010 1.00 98.19 88 VAL A CA 1
ATOM 739 C C . VAL A 1 88 ? -15.870 -9.097 1.113 1.00 98.19 88 VAL A C 1
ATOM 741 O O . VAL A 1 88 ? -15.467 -10.230 0.857 1.00 98.19 88 VAL A O 1
ATOM 744 N N . LEU A 1 89 ? -15.064 -8.120 1.519 1.00 98.44 89 LEU A N 1
ATOM 745 C CA . LEU A 1 89 ? -13.620 -8.266 1.711 1.00 98.44 89 LEU A CA 1
ATOM 746 C C . LEU A 1 89 ? -13.280 -8.488 3.181 1.00 98.44 89 LEU A C 1
ATOM 748 O O . LEU A 1 89 ? -12.461 -9.341 3.518 1.00 98.44 89 LEU A O 1
ATOM 752 N N . PHE A 1 90 ? -13.936 -7.736 4.064 1.00 98.62 90 PHE A N 1
ATOM 753 C CA . PHE A 1 90 ? -13.895 -7.979 5.496 1.00 98.62 90 PHE A CA 1
ATOM 754 C C . PHE A 1 90 ? -15.176 -7.520 6.185 1.00 98.62 90 PHE A C 1
ATOM 756 O O . PHE A 1 90 ? -15.948 -6.718 5.660 1.00 98.62 90 PHE A O 1
ATOM 763 N N . THR A 1 91 ? -15.381 -8.043 7.386 1.00 98.50 91 THR A N 1
ATOM 764 C CA . THR A 1 91 ? -16.527 -7.769 8.250 1.00 98.50 91 THR A CA 1
ATOM 765 C C . THR A 1 91 ? -16.031 -7.366 9.625 1.00 98.50 91 THR A C 1
ATOM 767 O O . THR A 1 91 ? -15.050 -7.938 10.104 1.00 98.50 91 THR A O 1
ATOM 770 N N . VAL A 1 92 ? -16.726 -6.440 10.274 1.00 98.25 92 VAL A N 1
ATOM 771 C CA . VAL A 1 92 ? -16.411 -5.924 11.606 1.00 98.25 92 VAL A CA 1
ATOM 772 C C . VAL A 1 92 ? -17.617 -6.147 12.505 1.00 98.25 92 VAL A C 1
ATOM 774 O O . VAL A 1 92 ? -18.716 -5.675 12.214 1.00 98.25 92 VAL A O 1
ATOM 777 N N . GLU A 1 93 ? -17.416 -6.846 13.615 1.00 97.00 93 GLU A N 1
ATOM 778 C CA . GLU A 1 93 ? -18.455 -7.075 14.614 1.00 97.00 93 GLU A CA 1
ATOM 779 C C . GLU A 1 93 ? -17.960 -6.707 16.010 1.00 97.00 93 GLU A C 1
ATOM 781 O O . GLU A 1 93 ? -16.804 -6.929 16.373 1.00 97.00 93 GLU A O 1
ATOM 786 N N . ASN A 1 94 ? -18.842 -6.094 16.789 1.00 94.69 94 ASN A N 1
ATOM 787 C CA . ASN A 1 94 ? -18.545 -5.729 18.163 1.00 94.69 94 ASN A CA 1
ATOM 788 C C . ASN A 1 94 ? -18.608 -6.952 19.092 1.00 94.69 94 ASN A C 1
ATOM 790 O O . ASN A 1 94 ? -19.554 -7.733 19.003 1.00 94.69 94 ASN A O 1
ATOM 794 N N . THR A 1 95 ? -17.639 -7.096 20.001 1.00 95.12 95 THR A N 1
ATOM 795 C CA . THR A 1 95 ? -17.595 -8.211 20.965 1.00 95.12 95 THR A CA 1
ATOM 796 C C . THR A 1 95 ? -17.977 -7.820 22.397 1.00 95.12 95 THR A C 1
ATOM 798 O O . THR A 1 95 ? -17.939 -8.672 23.280 1.00 95.12 95 THR A O 1
ATOM 801 N N . ASP A 1 96 ? -18.343 -6.559 22.652 1.00 94.06 96 ASP A N 1
ATOM 802 C CA . ASP A 1 96 ? -18.833 -6.065 23.945 1.00 94.06 96 ASP A CA 1
ATOM 803 C C . ASP A 1 96 ? -20.120 -5.225 23.780 1.00 94.06 96 ASP A C 1
ATOM 805 O O . ASP A 1 96 ? -20.057 -4.052 23.391 1.00 94.06 96 ASP A O 1
ATOM 809 N N . PRO A 1 97 ? -21.298 -5.765 24.157 1.00 92.75 97 PRO A N 1
ATOM 810 C CA . PRO A 1 97 ? -22.593 -5.126 23.914 1.00 92.75 97 PRO A CA 1
ATOM 811 C C . PRO A 1 97 ? -22.754 -3.745 24.569 1.00 92.75 97 PRO A C 1
ATOM 813 O O . PRO A 1 97 ? -23.704 -3.035 24.253 1.00 92.75 97 PRO A O 1
ATOM 816 N N . MET A 1 98 ? -21.849 -3.347 25.466 1.00 92.31 98 MET A N 1
ATOM 817 C CA . MET A 1 98 ? -21.861 -2.046 26.140 1.00 92.31 98 MET A CA 1
ATOM 818 C C . MET A 1 98 ? -21.156 -0.932 25.364 1.00 92.31 98 MET A C 1
ATOM 820 O O . MET A 1 98 ? -21.225 0.228 25.766 1.00 92.31 98 MET A O 1
ATOM 824 N N . VAL A 1 99 ? -20.513 -1.252 24.241 1.00 93.50 99 VAL A N 1
ATOM 825 C CA . VAL A 1 99 ? -19.895 -0.266 23.341 1.00 93.50 99 VAL A CA 1
ATOM 826 C C . VAL A 1 99 ? -20.350 -0.457 21.886 1.00 93.50 99 VAL A C 1
ATOM 828 O O . VAL A 1 99 ? -19.520 -0.556 20.985 1.00 93.50 99 VAL A O 1
ATOM 831 N N . PRO A 1 100 ? -21.670 -0.487 21.602 1.00 93.44 100 PRO A N 1
ATOM 832 C CA . PRO A 1 100 ? -22.190 -0.820 20.272 1.00 93.44 100 PRO A CA 1
ATOM 833 C C . PRO A 1 100 ? -21.812 0.200 19.186 1.00 93.44 100 PRO A C 1
ATOM 835 O O . PRO A 1 100 ? -21.797 -0.149 18.010 1.00 93.44 100 PRO A O 1
ATOM 838 N N . TRP A 1 101 ? -21.481 1.434 19.580 1.00 94.81 101 TRP A N 1
ATOM 839 C CA . TRP A 1 101 ? -21.028 2.527 18.711 1.00 94.81 101 TRP A CA 1
ATOM 840 C C . TRP A 1 101 ? -19.620 2.301 18.131 1.00 94.81 101 TRP A C 1
ATOM 842 O O . TRP A 1 101 ? -19.252 2.920 17.135 1.00 94.81 101 TRP A O 1
ATOM 852 N N . LEU A 1 102 ? -18.831 1.400 18.728 1.00 95.06 102 LEU A N 1
ATOM 853 C CA . LEU A 1 102 ? -17.418 1.216 18.398 1.00 95.06 102 LEU A CA 1
ATOM 854 C C . LEU A 1 102 ? -17.190 0.654 16.987 1.00 95.06 102 LEU A C 1
ATOM 856 O O . LEU A 1 102 ? -16.173 0.959 16.372 1.00 95.06 102 LEU A O 1
ATOM 860 N N . THR A 1 103 ? -18.123 -0.154 16.467 1.00 95.88 103 THR A N 1
ATOM 861 C CA . THR A 1 103 ? -17.988 -0.794 15.145 1.00 95.88 103 THR A CA 1
ATOM 862 C C . THR A 1 103 ? -17.775 0.237 14.042 1.00 95.88 103 THR A C 1
ATOM 864 O O . THR A 1 103 ? -16.836 0.098 13.264 1.00 95.88 103 THR A O 1
ATOM 867 N N . ASN A 1 104 ? -18.602 1.284 14.007 1.00 95.44 104 ASN A N 1
ATOM 868 C CA . ASN A 1 104 ? -18.511 2.318 12.976 1.00 95.44 104 ASN A CA 1
ATOM 869 C C . ASN A 1 104 ? -17.543 3.444 13.359 1.00 95.44 104 ASN A C 1
ATOM 871 O O . ASN A 1 104 ? -17.073 4.154 12.482 1.00 95.44 104 ASN A O 1
ATOM 875 N N . PHE A 1 105 ? -17.158 3.577 14.634 1.00 95.81 105 PHE A N 1
ATOM 876 C CA . PHE A 1 105 ? -16.107 4.526 15.019 1.00 95.81 105 PHE A CA 1
ATOM 877 C C . PHE A 1 105 ? -14.785 4.256 14.276 1.00 95.81 105 PHE A C 1
ATOM 879 O O . PHE A 1 105 ? -14.110 5.183 13.837 1.00 95.81 105 PHE A O 1
ATOM 886 N N . PHE A 1 106 ? -14.431 2.980 14.085 1.00 95.94 106 PHE A N 1
ATOM 887 C CA . PHE A 1 106 ? -13.219 2.580 13.361 1.00 95.94 106 PHE A CA 1
ATOM 888 C C . PHE A 1 106 ? -13.369 2.569 11.834 1.00 95.94 106 PHE A C 1
ATOM 890 O O . PHE A 1 106 ? -12.397 2.258 11.141 1.00 95.94 106 PHE A O 1
ATOM 897 N N . GLU A 1 107 ? -14.537 2.933 11.296 1.00 97.56 107 GLU A N 1
ATOM 898 C CA . GLU A 1 107 ? -14.784 2.984 9.852 1.00 97.56 107 GLU A CA 1
ATOM 899 C C . GLU A 1 107 ? -13.730 3.835 9.143 1.00 97.56 107 GLU A C 1
ATOM 901 O O . GLU A 1 107 ? -13.097 3.359 8.207 1.00 97.56 107 GLU A O 1
ATOM 906 N N . THR A 1 108 ? -13.451 5.042 9.640 1.00 96.94 108 THR A N 1
ATOM 907 C CA . THR A 1 108 ? -12.516 5.980 9.001 1.00 96.94 108 THR A CA 1
ATOM 908 C C . THR A 1 108 ? -11.119 5.386 8.802 1.00 96.94 108 THR A C 1
ATOM 910 O O . THR A 1 108 ? -10.535 5.538 7.733 1.00 96.94 108 THR A O 1
ATOM 913 N N . ILE A 1 109 ? -10.581 4.678 9.802 1.00 96.31 109 ILE A N 1
ATOM 914 C CA . ILE A 1 109 ? -9.247 4.057 9.720 1.00 96.31 109 ILE A CA 1
ATOM 915 C C . ILE A 1 109 ? -9.266 2.760 8.911 1.00 96.31 109 ILE A C 1
ATOM 917 O O . ILE A 1 109 ? -8.310 2.466 8.191 1.00 96.31 109 ILE A O 1
ATOM 921 N N . LEU A 1 110 ? -10.342 1.979 8.998 1.00 97.75 110 LEU A N 1
ATOM 922 C CA . LEU A 1 110 ? -10.468 0.738 8.238 1.00 97.75 110 LEU A CA 1
ATOM 923 C C . LEU A 1 110 ? -10.692 1.005 6.748 1.00 97.75 110 LEU A C 1
ATOM 925 O O . LEU A 1 110 ? -10.091 0.331 5.922 1.00 97.75 110 LEU A O 1
ATOM 929 N N . VAL A 1 111 ? -11.485 2.014 6.385 1.00 97.94 111 VAL A N 1
ATOM 930 C CA . VAL A 1 111 ? -11.789 2.353 4.987 1.00 97.94 111 VAL A CA 1
ATOM 931 C C . VAL A 1 111 ? -10.554 2.853 4.242 1.00 97.94 111 VAL A C 1
ATOM 933 O O . VAL A 1 111 ? -10.462 2.615 3.042 1.00 97.94 111 VAL A O 1
ATOM 936 N N . GLN A 1 112 ? -9.551 3.431 4.919 1.00 98.06 112 GLN A N 1
ATOM 937 C CA . GLN A 1 112 ? -8.261 3.808 4.305 1.00 98.06 112 GLN A CA 1
ATOM 938 C C . GLN A 1 112 ? -7.542 2.646 3.597 1.00 98.06 112 GLN A C 1
ATOM 940 O O . GLN A 1 112 ? -6.676 2.883 2.755 1.00 98.06 112 GLN A O 1
ATOM 945 N N . VAL A 1 113 ? -7.937 1.398 3.871 1.00 97.81 113 VAL A N 1
ATOM 946 C CA . VAL A 1 113 ? -7.546 0.201 3.112 1.00 97.81 113 VAL A CA 1
ATOM 947 C C . VAL A 1 113 ? -7.793 0.325 1.600 1.00 97.81 113 VAL A C 1
ATOM 949 O O . VAL A 1 113 ? -7.120 -0.336 0.809 1.00 97.81 113 VAL A O 1
ATOM 952 N N . TRP A 1 114 ? -8.694 1.219 1.170 1.00 97.62 114 TRP A N 1
ATOM 953 C CA . TRP A 1 114 ? -8.923 1.524 -0.242 1.00 97.62 114 TRP A CA 1
ATOM 954 C C . TRP A 1 114 ? -7.623 1.888 -0.973 1.00 97.62 114 TRP A C 1
ATOM 956 O O . TRP A 1 114 ? -7.457 1.512 -2.133 1.00 97.62 114 TRP A O 1
ATOM 966 N N . TYR A 1 115 ? -6.688 2.580 -0.311 1.00 98.38 115 TYR A N 1
ATOM 967 C CA . TYR A 1 115 ? -5.455 3.059 -0.929 1.00 98.38 115 TYR A CA 1
ATOM 968 C C . TYR A 1 115 ? -4.505 1.915 -1.331 1.00 98.38 115 TYR A C 1
ATOM 970 O O . TYR A 1 115 ? -4.257 1.767 -2.534 1.00 98.38 115 TYR A O 1
ATOM 978 N N . PRO A 1 116 ? -4.014 1.052 -0.411 1.00 98.06 116 PRO A N 1
ATOM 979 C CA . PRO A 1 116 ? -3.174 -0.082 -0.796 1.00 98.06 116 PRO A CA 1
ATOM 980 C C . PRO A 1 116 ? -3.889 -1.026 -1.767 1.00 98.06 116 PRO A C 1
ATOM 982 O O . PRO A 1 116 ? -3.275 -1.486 -2.728 1.00 98.06 116 PRO A O 1
ATOM 985 N N . MET A 1 117 ? -5.192 -1.261 -1.583 1.00 98.06 117 MET A N 1
ATOM 986 C CA . MET A 1 117 ? -5.975 -2.089 -2.502 1.00 98.06 117 MET A CA 1
ATOM 987 C C . MET A 1 117 ? -5.985 -1.526 -3.923 1.00 98.06 117 MET A C 1
ATOM 989 O O . MET A 1 117 ? -5.758 -2.256 -4.889 1.00 98.06 117 MET A O 1
ATOM 993 N N . THR A 1 118 ? -6.209 -0.221 -4.069 1.00 97.94 118 THR A N 1
ATOM 994 C CA . THR A 1 118 ? -6.259 0.442 -5.378 1.00 97.94 118 THR A CA 1
ATOM 995 C C . THR A 1 118 ? -4.894 0.428 -6.052 1.00 97.94 118 THR A C 1
ATOM 997 O O . THR A 1 118 ? -4.809 0.101 -7.236 1.00 97.94 118 THR A O 1
ATOM 1000 N N . VAL A 1 119 ? -3.816 0.708 -5.311 1.00 98.50 119 VAL A N 1
ATOM 1001 C CA . VAL A 1 119 ? -2.451 0.678 -5.856 1.00 98.50 119 VAL A CA 1
ATOM 1002 C C . VAL A 1 119 ? -2.064 -0.737 -6.289 1.00 98.50 119 VAL A C 1
ATOM 1004 O O . VAL A 1 119 ? -1.626 -0.918 -7.426 1.00 98.50 119 VAL A O 1
ATOM 1007 N N . ALA A 1 120 ? -2.293 -1.751 -5.447 1.00 98.50 120 ALA A N 1
ATOM 1008 C CA . ALA A 1 120 ? -2.016 -3.147 -5.788 1.00 98.50 120 ALA A CA 1
ATOM 1009 C C . ALA A 1 120 ? -2.848 -3.611 -6.992 1.00 98.50 120 ALA A C 1
ATOM 1011 O O . ALA A 1 120 ? -2.324 -4.261 -7.894 1.00 98.50 120 ALA A O 1
ATOM 1012 N N . THR A 1 121 ? -4.125 -3.233 -7.056 1.00 98.44 121 THR A N 1
ATOM 1013 C CA . THR A 1 121 ? -5.005 -3.561 -8.187 1.00 98.44 121 THR A CA 1
ATOM 1014 C C . THR A 1 121 ? -4.513 -2.902 -9.475 1.00 98.44 121 THR A C 1
ATOM 1016 O O . THR A 1 121 ? -4.296 -3.578 -10.476 1.00 98.44 121 THR A O 1
ATOM 1019 N N . ASN A 1 122 ? -4.266 -1.593 -9.461 1.00 98.31 122 ASN A N 1
ATOM 1020 C CA . ASN A 1 122 ? -3.825 -0.857 -10.644 1.00 98.31 122 ASN A CA 1
ATOM 1021 C C . ASN A 1 122 ? -2.433 -1.312 -11.123 1.00 98.31 122 ASN A C 1
ATOM 1023 O O . ASN A 1 122 ? -2.202 -1.446 -12.323 1.00 98.31 122 ASN A O 1
ATOM 1027 N N . SER A 1 123 ? -1.509 -1.589 -10.199 1.00 98.44 123 SER A N 1
ATOM 1028 C CA . SER A 1 123 ? -0.200 -2.196 -10.491 1.00 98.44 123 SER A CA 1
ATOM 1029 C C . SER A 1 123 ? -0.356 -3.578 -11.140 1.00 98.44 123 SER A C 1
ATOM 1031 O O . SER A 1 123 ? 0.311 -3.892 -12.128 1.00 98.44 123 SER A O 1
ATOM 1033 N N . ARG A 1 124 ? -1.312 -4.383 -10.659 1.00 98.31 124 ARG A N 1
ATOM 1034 C CA . ARG A 1 124 ? -1.612 -5.705 -11.209 1.00 98.31 124 ARG A CA 1
ATOM 1035 C C . ARG A 1 124 ? -2.093 -5.642 -12.659 1.00 98.31 124 ARG A C 1
ATOM 1037 O O . ARG A 1 124 ? -1.570 -6.385 -13.485 1.00 98.31 124 ARG A O 1
ATOM 1044 N N . TYR A 1 125 ? -3.038 -4.759 -12.980 1.00 98.25 125 TYR A N 1
ATOM 1045 C CA . TYR A 1 125 ? -3.532 -4.611 -14.356 1.00 98.25 125 TYR A CA 1
ATOM 1046 C C . TYR A 1 125 ? -2.453 -4.074 -15.309 1.00 98.25 125 TYR A C 1
ATOM 1048 O O . TYR A 1 125 ? -2.350 -4.537 -16.441 1.00 98.25 125 TYR A O 1
ATOM 1056 N N . GLN A 1 126 ? -1.578 -3.171 -14.851 1.00 98.44 126 GLN A N 1
ATOM 1057 C CA . GLN A 1 126 ? -0.409 -2.752 -15.638 1.00 98.44 126 GLN A CA 1
ATOM 1058 C C . GLN A 1 126 ? 0.538 -3.925 -15.920 1.00 98.44 126 GLN A C 1
ATOM 1060 O O . GLN A 1 126 ? 1.009 -4.082 -17.044 1.00 98.44 126 GLN A O 1
ATOM 1065 N N . LYS A 1 127 ? 0.776 -4.796 -14.932 1.00 98.38 127 LYS A N 1
ATOM 1066 C CA . LYS A 1 127 ? 1.563 -6.021 -15.127 1.00 98.38 127 LYS A CA 1
ATOM 1067 C C . LYS A 1 127 ? 0.928 -6.964 -16.155 1.00 98.38 127 LYS A C 1
ATOM 1069 O O . LYS A 1 127 ? 1.659 -7.575 -16.928 1.00 98.38 127 LYS A O 1
ATOM 1074 N N . GLU A 1 128 ? -0.398 -7.087 -16.185 1.00 97.88 128 GLU A N 1
ATOM 1075 C CA . GLU A 1 128 ? -1.100 -7.888 -17.199 1.00 97.88 128 GLU A CA 1
ATOM 1076 C C . GLU A 1 128 ? -0.945 -7.308 -18.606 1.00 97.88 128 GLU A C 1
ATOM 1078 O O . GLU A 1 128 ? -0.673 -8.056 -19.542 1.00 97.88 128 GLU A O 1
ATOM 1083 N N . ILE A 1 129 ? -1.037 -5.983 -18.748 1.00 98.19 129 ILE A N 1
ATOM 1084 C CA . ILE A 1 129 ? -0.787 -5.294 -20.022 1.00 98.19 129 ILE A CA 1
ATOM 1085 C C . ILE A 1 129 ? 0.648 -5.556 -20.494 1.00 98.19 129 ILE A C 1
ATOM 1087 O O . ILE A 1 129 ? 0.855 -5.942 -21.641 1.00 98.19 129 ILE A O 1
ATOM 1091 N N . LEU A 1 130 ? 1.635 -5.415 -19.605 1.00 98.12 130 LEU A N 1
ATOM 1092 C CA . LEU A 1 130 ? 3.035 -5.709 -19.922 1.00 98.12 130 LEU A CA 1
ATOM 1093 C C . LEU A 1 130 ? 3.227 -7.167 -20.351 1.00 98.12 130 LEU A C 1
ATOM 1095 O O . LEU A 1 130 ? 3.905 -7.428 -21.339 1.00 98.12 130 LEU A O 1
ATOM 1099 N N . ALA A 1 131 ? 2.612 -8.115 -19.639 1.00 98.12 131 ALA A N 1
ATOM 1100 C CA . ALA A 1 131 ? 2.683 -9.530 -19.985 1.00 98.12 131 ALA A CA 1
ATOM 1101 C C . ALA A 1 131 ? 2.080 -9.812 -21.368 1.00 98.12 131 ALA A C 1
ATOM 1103 O O . ALA A 1 131 ? 2.691 -10.521 -22.163 1.00 98.12 131 ALA A O 1
ATOM 1104 N N . LYS A 1 132 ? 0.915 -9.224 -21.665 1.00 98.19 132 LYS A N 1
ATOM 1105 C CA . LYS A 1 132 ? 0.254 -9.342 -22.967 1.00 98.19 132 LYS A CA 1
ATOM 1106 C C . LYS A 1 132 ? 1.177 -8.876 -24.095 1.00 98.19 132 LYS A C 1
ATOM 1108 O O . LYS A 1 132 ? 1.427 -9.642 -25.018 1.00 98.19 132 LYS A O 1
ATOM 1113 N N . TYR A 1 133 ? 1.717 -7.662 -23.997 1.00 98.12 133 TYR A N 1
ATOM 1114 C CA . TYR A 1 133 ? 2.551 -7.105 -25.063 1.00 98.12 133 TYR A CA 1
ATOM 1115 C C . TYR A 1 133 ? 3.899 -7.814 -25.213 1.00 98.12 133 TYR A C 1
ATOM 1117 O O . TYR A 1 133 ? 4.365 -7.947 -26.338 1.00 98.12 133 TYR A O 1
ATOM 1125 N N . LEU A 1 134 ? 4.505 -8.315 -24.128 1.00 97.38 134 LEU A N 1
ATOM 1126 C CA . LEU A 1 134 ? 5.712 -9.150 -24.225 1.00 97.38 134 LEU A CA 1
ATOM 1127 C C . LEU A 1 134 ? 5.447 -10.419 -25.045 1.00 97.38 134 LEU A C 1
ATOM 1129 O O . LEU A 1 134 ? 6.231 -10.751 -25.929 1.00 97.38 134 LEU A O 1
ATOM 1133 N N . LEU A 1 135 ? 4.320 -11.091 -24.802 1.00 97.00 135 LEU A N 1
ATOM 1134 C CA . LEU A 1 135 ? 3.950 -12.288 -25.558 1.00 97.00 135 LEU A CA 1
ATOM 1135 C C . LEU A 1 135 ? 3.619 -11.969 -27.024 1.00 97.00 135 LEU A C 1
ATOM 1137 O O . LEU A 1 135 ? 3.998 -12.735 -27.905 1.00 97.00 135 LEU A O 1
ATOM 1141 N N . GLU A 1 136 ? 2.953 -10.842 -27.298 1.00 97.31 136 GLU A N 1
ATOM 1142 C CA . GLU A 1 136 ? 2.617 -10.420 -28.668 1.00 97.31 136 GLU A CA 1
ATOM 1143 C C . GLU A 1 136 ? 3.856 -10.160 -29.537 1.00 97.31 136 GLU A C 1
ATOM 1145 O O . GLU A 1 136 ? 3.836 -10.472 -30.726 1.00 97.31 136 GLU A O 1
ATOM 1150 N N . ILE A 1 137 ? 4.944 -9.639 -28.959 1.00 96.44 137 ILE A N 1
ATOM 1151 C CA . ILE A 1 137 ? 6.208 -9.406 -29.681 1.00 96.44 137 ILE A CA 1
ATOM 1152 C C . ILE A 1 137 ? 7.146 -10.627 -29.686 1.00 96.44 137 ILE A C 1
ATOM 1154 O O . ILE A 1 137 ? 8.275 -10.525 -30.160 1.00 96.44 137 ILE A O 1
ATOM 1158 N N . GLY A 1 138 ? 6.696 -11.777 -29.171 1.00 92.81 138 GLY A N 1
ATOM 1159 C CA . GLY A 1 138 ? 7.477 -13.018 -29.132 1.00 92.81 138 GLY A CA 1
ATOM 1160 C C . GLY A 1 138 ? 8.557 -13.067 -28.044 1.00 92.81 138 GLY A C 1
ATOM 1161 O O . GLY A 1 138 ? 9.431 -13.930 -28.094 1.00 92.81 138 GLY A O 1
ATOM 1162 N N . GLU A 1 139 ? 8.506 -12.166 -27.062 1.00 92.44 139 GLU A N 1
ATOM 1163 C CA . GLU A 1 139 ? 9.422 -12.134 -25.921 1.00 92.44 139 GLU A CA 1
ATOM 1164 C C . GLU A 1 139 ? 8.951 -13.053 -24.785 1.00 92.44 139 GLU A C 1
ATOM 1166 O O . GLU A 1 139 ? 7.775 -13.405 -24.650 1.00 92.44 139 GLU A O 1
ATOM 1171 N N . SER A 1 140 ? 9.884 -13.434 -23.911 1.00 93.88 140 SER A N 1
ATOM 1172 C CA . SER A 1 140 ? 9.552 -14.225 -22.723 1.00 93.88 140 SER A CA 1
ATOM 1173 C C . SER A 1 140 ? 8.991 -13.353 -21.588 1.00 93.88 140 SER A C 1
ATOM 1175 O O . SER A 1 140 ? 9.296 -12.167 -21.464 1.00 93.88 140 SER A O 1
ATOM 1177 N N . LEU A 1 141 ? 8.230 -13.961 -20.670 1.00 94.12 141 LEU A N 1
ATOM 1178 C CA . LEU A 1 141 ? 7.816 -13.303 -19.419 1.00 94.12 141 LEU A CA 1
ATOM 1179 C C . LEU A 1 141 ? 8.943 -13.238 -18.371 1.00 94.12 141 LEU A C 1
ATOM 1181 O O . LEU A 1 141 ? 8.722 -12.787 -17.239 1.00 94.12 141 LEU A O 1
ATOM 1185 N N . GLN A 1 142 ? 10.150 -13.696 -18.712 1.00 93.62 142 GLN A N 1
ATOM 1186 C CA . GLN A 1 142 ? 11.282 -13.688 -17.800 1.00 93.62 142 GLN A CA 1
ATOM 1187 C C . GLN A 1 142 ? 11.643 -12.242 -17.439 1.00 93.62 142 GLN A C 1
ATOM 1189 O O . GLN A 1 142 ? 11.872 -11.382 -18.286 1.00 93.62 142 GLN A O 1
ATOM 1194 N N . GLY A 1 143 ? 11.661 -11.939 -16.142 1.00 90.56 143 GLY A N 1
ATOM 1195 C CA . GLY A 1 143 ? 11.910 -10.581 -15.660 1.00 90.56 143 GLY A CA 1
ATOM 1196 C C . GLY A 1 143 ? 10.718 -9.625 -15.749 1.00 90.56 143 GLY A C 1
ATOM 1197 O O . GLY A 1 143 ? 10.896 -8.457 -15.416 1.00 90.56 143 GLY A O 1
ATOM 1198 N N . LEU A 1 144 ? 9.504 -10.088 -16.090 1.00 95.44 144 LEU A N 1
ATOM 1199 C CA . LEU A 1 144 ? 8.274 -9.273 -16.049 1.00 95.44 144 LEU A CA 1
ATOM 1200 C C . LEU A 1 144 ? 8.131 -8.501 -14.726 1.00 95.44 144 LEU A C 1
ATOM 1202 O O . LEU A 1 144 ? 7.714 -7.347 -14.710 1.00 95.44 144 LEU A O 1
ATOM 1206 N N . HIS A 1 145 ? 8.536 -9.117 -13.613 1.00 94.94 145 HIS A N 1
ATOM 1207 C CA . HIS A 1 145 ? 8.511 -8.502 -12.286 1.00 94.94 145 HIS A CA 1
ATOM 1208 C C . HIS A 1 145 ? 9.344 -7.212 -12.160 1.00 94.94 145 HIS A C 1
ATOM 1210 O O . HIS A 1 145 ? 9.135 -6.471 -11.207 1.00 94.94 145 HIS A O 1
ATOM 1216 N N . PHE A 1 146 ? 10.253 -6.931 -13.093 1.00 95.19 146 PHE A N 1
ATOM 1217 C CA . PHE A 1 146 ? 11.109 -5.743 -13.104 1.00 95.19 146 PHE A CA 1
ATOM 1218 C C . PHE A 1 146 ? 10.766 -4.751 -14.227 1.00 95.19 146 PHE A C 1
ATOM 1220 O O . PHE A 1 146 ? 11.459 -3.755 -14.390 1.00 95.19 146 PHE A O 1
ATOM 1227 N N . LYS A 1 147 ? 9.704 -4.997 -15.008 1.00 94.81 147 LYS A N 1
ATOM 1228 C CA . LYS A 1 147 ? 9.343 -4.165 -16.172 1.00 94.81 147 LYS A CA 1
ATOM 1229 C C . LYS A 1 147 ? 8.531 -2.909 -15.828 1.00 94.81 147 LYS A C 1
ATOM 1231 O O . LYS A 1 147 ? 8.257 -2.114 -16.718 1.00 94.81 147 LYS A O 1
ATOM 1236 N N . LEU A 1 148 ? 8.164 -2.718 -14.560 1.00 97.44 148 LEU A N 1
ATOM 1237 C CA . LEU A 1 148 ? 7.545 -1.490 -14.063 1.00 97.44 148 LEU A CA 1
ATOM 1238 C C . LEU A 1 148 ? 8.131 -1.136 -12.691 1.00 97.44 148 LEU A C 1
ATOM 1240 O O . LEU A 1 148 ? 7.832 -1.782 -11.682 1.00 97.44 148 LEU A O 1
ATOM 1244 N N . HIS A 1 149 ? 8.999 -0.125 -12.694 1.00 97.56 149 HIS A N 1
ATOM 1245 C CA . HIS A 1 149 ? 9.751 0.340 -11.532 1.00 97.56 149 HIS A CA 1
ATOM 1246 C C . HIS A 1 149 ? 8.987 1.444 -10.806 1.00 97.56 149 HIS A C 1
ATOM 1248 O O . HIS A 1 149 ? 8.489 2.380 -11.427 1.00 97.56 149 HIS A O 1
ATOM 1254 N N . ASP A 1 150 ? 8.879 1.333 -9.487 1.00 98.12 150 ASP A N 1
ATOM 1255 C CA . ASP A 1 150 ? 8.252 2.363 -8.663 1.00 98.12 150 ASP A CA 1
ATOM 1256 C C . ASP A 1 150 ? 9.224 3.522 -8.382 1.00 98.12 150 ASP A C 1
ATOM 1258 O O . ASP A 1 150 ? 10.164 3.382 -7.599 1.00 98.12 150 ASP A O 1
ATOM 1262 N N . PHE A 1 151 ? 8.964 4.669 -9.017 1.00 97.44 151 PHE A N 1
ATOM 1263 C CA . PHE A 1 151 ? 9.628 5.962 -8.787 1.00 97.44 151 PHE A CA 1
ATOM 1264 C C . PHE A 1 151 ? 8.732 6.958 -8.022 1.00 97.44 151 PHE A C 1
ATOM 1266 O O . PHE A 1 151 ? 8.941 8.172 -8.065 1.00 97.44 151 PHE A O 1
ATOM 1273 N N . GLY A 1 152 ? 7.698 6.463 -7.338 1.00 97.38 152 GLY A N 1
ATOM 1274 C CA . GLY A 1 152 ? 6.603 7.267 -6.801 1.00 97.38 152 GLY A CA 1
ATOM 1275 C C . GLY A 1 152 ? 6.907 8.032 -5.513 1.00 97.38 152 GLY A C 1
ATOM 1276 O O . GLY A 1 152 ? 6.114 8.898 -5.153 1.00 97.38 152 GLY A O 1
ATOM 1277 N N . PHE A 1 153 ? 8.025 7.768 -4.823 1.00 97.81 153 PHE A N 1
ATOM 1278 C CA . PHE A 1 153 ? 8.290 8.329 -3.487 1.00 97.81 153 PHE A CA 1
ATOM 1279 C C . PHE A 1 153 ? 8.109 9.858 -3.437 1.00 97.81 153 PHE A C 1
ATOM 1281 O O . PHE A 1 153 ? 7.347 10.374 -2.624 1.00 97.81 153 PHE A O 1
ATOM 1288 N N . ARG A 1 154 ? 8.739 10.608 -4.347 1.00 96.62 154 ARG A N 1
ATOM 1289 C CA . ARG A 1 154 ? 8.645 12.082 -4.349 1.00 96.62 154 ARG A CA 1
ATOM 1290 C C . ARG A 1 154 ? 7.280 12.630 -4.795 1.00 96.62 154 ARG A C 1
ATOM 1292 O O . ARG A 1 154 ? 7.041 13.822 -4.654 1.00 96.62 154 ARG A O 1
ATOM 1299 N N . GLY A 1 155 ? 6.424 11.788 -5.375 1.00 97.00 155 GLY A N 1
ATOM 1300 C CA . GLY A 1 155 ? 5.150 12.181 -5.981 1.00 97.00 155 GLY A CA 1
ATOM 1301 C C . GLY A 1 155 ? 3.916 11.906 -5.122 1.00 97.00 155 GLY A C 1
ATOM 1302 O O . GLY A 1 155 ? 2.806 12.201 -5.557 1.00 97.00 155 GLY A O 1
ATOM 1303 N N . VAL A 1 156 ? 4.074 11.324 -3.931 1.00 97.75 156 VAL A N 1
ATOM 1304 C CA . VAL A 1 156 ? 2.954 11.027 -3.024 1.00 97.75 156 VAL A CA 1
ATOM 1305 C C . VAL A 1 156 ? 2.815 12.066 -1.909 1.00 97.75 156 VAL A C 1
ATOM 1307 O O . VAL A 1 156 ? 3.726 12.835 -1.623 1.00 97.75 156 VAL A O 1
ATOM 1310 N N . SER A 1 157 ? 1.657 12.068 -1.248 1.00 97.69 157 SER A N 1
ATOM 1311 C CA . SER A 1 157 ? 1.262 13.073 -0.252 1.00 97.69 157 SER A CA 1
ATOM 1312 C C . SER A 1 157 ? 1.970 12.966 1.103 1.00 97.69 157 SER A C 1
ATOM 1314 O O . SER A 1 157 ? 1.949 13.921 1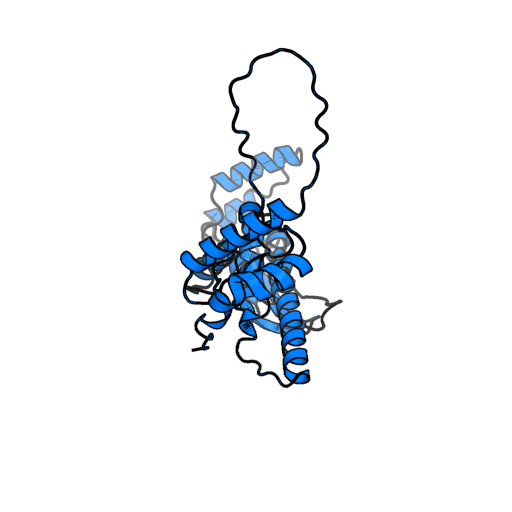.875 1.00 97.69 157 SER A O 1
ATOM 1316 N N . SER A 1 158 ? 2.571 11.819 1.431 1.00 98.25 158 SER A N 1
ATOM 1317 C CA . SER A 1 158 ? 3.307 11.624 2.683 1.00 98.25 158 SER A CA 1
ATOM 1318 C C . SER A 1 158 ? 4.269 10.438 2.603 1.00 98.25 158 SER A C 1
ATOM 1320 O O . SER A 1 158 ? 4.116 9.549 1.763 1.00 98.25 158 SER A O 1
ATOM 1322 N N . VAL A 1 159 ? 5.233 10.380 3.527 1.00 98.31 159 VAL A N 1
ATOM 1323 C CA . VAL A 1 159 ? 6.147 9.230 3.671 1.00 98.31 159 VAL A CA 1
ATOM 1324 C C . VAL A 1 159 ? 5.382 7.943 4.003 1.00 98.31 159 VAL A C 1
ATOM 1326 O O . VAL A 1 159 ? 5.727 6.873 3.510 1.00 98.31 159 VAL A O 1
ATOM 1329 N N . GLU A 1 160 ? 4.315 8.037 4.799 1.00 98.00 160 GLU A N 1
ATOM 1330 C CA . GLU A 1 160 ? 3.449 6.896 5.115 1.00 98.00 160 GLU A CA 1
ATOM 1331 C C . GLU A 1 160 ? 2.695 6.410 3.867 1.00 98.00 160 GLU A C 1
ATOM 1333 O O . GLU A 1 160 ? 2.673 5.212 3.592 1.00 98.00 160 GLU A O 1
ATOM 1338 N N . SER A 1 161 ? 2.192 7.332 3.037 1.00 98.19 161 SER A N 1
ATOM 1339 C CA . SER A 1 161 ? 1.590 6.988 1.742 1.00 98.19 161 SER A CA 1
ATOM 1340 C C . SER A 1 161 ? 2.612 6.340 0.805 1.00 98.19 161 SER A C 1
ATOM 1342 O O . SER A 1 161 ? 2.294 5.344 0.163 1.00 98.19 161 SER A O 1
ATOM 1344 N N . ALA A 1 162 ? 3.858 6.830 0.777 1.00 98.50 162 ALA A N 1
ATOM 1345 C CA . ALA A 1 162 ? 4.940 6.231 -0.014 1.00 98.50 162 ALA A CA 1
ATOM 1346 C C . ALA A 1 162 ? 5.199 4.784 0.415 1.00 98.50 162 ALA A C 1
ATOM 1348 O O . ALA A 1 162 ? 5.310 3.883 -0.415 1.00 98.50 162 ALA A O 1
ATOM 1349 N N . ALA A 1 163 ? 5.248 4.556 1.728 1.00 98.38 163 ALA A N 1
ATOM 1350 C CA . ALA A 1 163 ? 5.462 3.243 2.306 1.00 98.38 163 ALA A CA 1
ATOM 1351 C C . ALA A 1 163 ? 4.328 2.266 1.955 1.00 98.38 163 ALA A C 1
ATOM 1353 O O . ALA A 1 163 ? 4.593 1.154 1.495 1.00 98.38 163 ALA A O 1
ATOM 1354 N N . ILE A 1 164 ? 3.071 2.682 2.141 1.00 98.38 164 ILE A N 1
ATOM 1355 C CA . ILE A 1 164 ? 1.888 1.852 1.878 1.00 98.38 164 ILE A CA 1
ATOM 1356 C C . ILE A 1 164 ? 1.733 1.582 0.378 1.00 98.38 164 ILE A C 1
ATOM 1358 O O . ILE A 1 164 ? 1.587 0.429 -0.029 1.00 98.38 164 ILE A O 1
ATOM 1362 N N . GLY A 1 165 ? 1.798 2.629 -0.447 1.00 98.38 165 GLY A N 1
ATOM 1363 C CA . GLY A 1 165 ? 1.620 2.544 -1.893 1.00 98.38 165 GLY A CA 1
ATOM 1364 C C . GLY A 1 165 ? 2.729 1.740 -2.567 1.00 98.38 165 GLY A C 1
ATOM 1365 O O . GLY A 1 165 ? 2.446 0.815 -3.327 1.00 98.38 165 GLY A O 1
ATOM 1366 N N . GLY A 1 166 ? 3.994 2.012 -2.236 1.00 98.19 166 GLY A N 1
ATOM 1367 C CA . GLY A 1 166 ? 5.110 1.250 -2.794 1.00 98.19 166 GLY A CA 1
ATOM 1368 C C . GLY A 1 166 ? 5.069 -0.226 -2.379 1.00 98.19 166 GLY A C 1
ATOM 1369 O O . GLY A 1 166 ? 5.301 -1.106 -3.202 1.00 98.19 166 GLY A O 1
ATOM 1370 N N . ALA A 1 167 ? 4.681 -0.551 -1.139 1.00 98.25 167 ALA A N 1
ATOM 1371 C CA . ALA A 1 167 ? 4.551 -1.951 -0.725 1.00 98.25 167 ALA A CA 1
ATOM 1372 C C . ALA A 1 167 ? 3.381 -2.660 -1.425 1.00 98.25 167 ALA A C 1
ATOM 1374 O O . ALA A 1 167 ? 3.494 -3.835 -1.769 1.00 98.25 167 ALA A O 1
ATOM 1375 N N . ALA A 1 168 ? 2.283 -1.944 -1.683 1.00 98.44 168 ALA A N 1
ATOM 1376 C CA . ALA A 1 168 ? 1.169 -2.446 -2.478 1.00 98.44 168 ALA A CA 1
ATOM 1377 C C . ALA A 1 168 ? 1.584 -2.735 -3.933 1.00 98.44 168 ALA A C 1
ATOM 1379 O O . ALA A 1 168 ? 1.184 -3.751 -4.501 1.00 98.44 168 ALA A O 1
ATOM 1380 N N . HIS A 1 169 ? 2.440 -1.898 -4.529 1.00 98.56 169 HIS A N 1
ATOM 1381 C CA . HIS A 1 169 ? 3.048 -2.173 -5.839 1.00 98.56 169 HIS A CA 1
ATOM 1382 C C . HIS A 1 169 ? 3.913 -3.442 -5.825 1.00 98.56 169 HIS A C 1
ATOM 1384 O O . HIS A 1 169 ? 3.835 -4.266 -6.744 1.00 98.56 169 HIS A O 1
ATOM 1390 N N . LEU A 1 170 ? 4.673 -3.648 -4.743 1.00 98.19 170 LEU A N 1
ATOM 1391 C CA . LEU A 1 170 ? 5.556 -4.805 -4.565 1.00 98.19 170 LEU A CA 1
ATOM 1392 C C . LEU A 1 170 ? 4.825 -6.155 -4.423 1.00 98.19 170 LEU A C 1
ATOM 1394 O O . LEU A 1 170 ? 5.457 -7.210 -4.480 1.00 98.19 170 LEU A O 1
ATOM 1398 N N . VAL A 1 171 ? 3.492 -6.154 -4.300 1.00 97.50 171 VAL A N 1
ATOM 1399 C CA . VAL A 1 171 ? 2.679 -7.379 -4.402 1.00 97.50 171 VAL A CA 1
ATOM 1400 C C . VAL A 1 171 ? 2.783 -7.990 -5.806 1.00 97.50 171 VAL A C 1
ATOM 1402 O O . VAL A 1 171 ? 2.797 -9.211 -5.961 1.00 97.50 171 VAL A O 1
ATOM 1405 N N . ASN A 1 172 ? 2.892 -7.158 -6.847 1.00 97.75 172 ASN A N 1
ATOM 1406 C CA . ASN A 1 172 ? 2.889 -7.615 -8.241 1.00 97.75 172 ASN A CA 1
ATOM 1407 C C . ASN A 1 172 ? 4.290 -7.671 -8.860 1.00 97.75 172 ASN A C 1
ATOM 1409 O O . ASN A 1 172 ? 4.591 -8.571 -9.663 1.00 97.75 172 ASN A O 1
ATOM 1413 N N . LEU A 1 173 ? 5.119 -6.687 -8.519 1.00 97.50 173 LEU A N 1
ATOM 1414 C CA . LEU A 1 173 ? 6.401 -6.368 -9.145 1.00 97.50 173 LEU A CA 1
ATOM 1415 C C . LEU A 1 173 ? 7.499 -6.296 -8.073 1.00 97.50 173 LEU A C 1
ATOM 1417 O O . LEU A 1 173 ? 7.217 -6.309 -6.885 1.00 97.50 173 LEU A O 1
ATOM 1421 N N . LYS A 1 174 ? 8.767 -6.279 -8.475 1.00 97.00 174 LYS A N 1
ATOM 1422 C CA . LYS A 1 174 ? 9.931 -6.347 -7.574 1.00 97.00 174 LYS A CA 1
ATOM 1423 C C . LYS A 1 174 ? 10.884 -5.160 -7.737 1.00 97.00 174 LYS A C 1
ATOM 1425 O O . LYS A 1 174 ? 11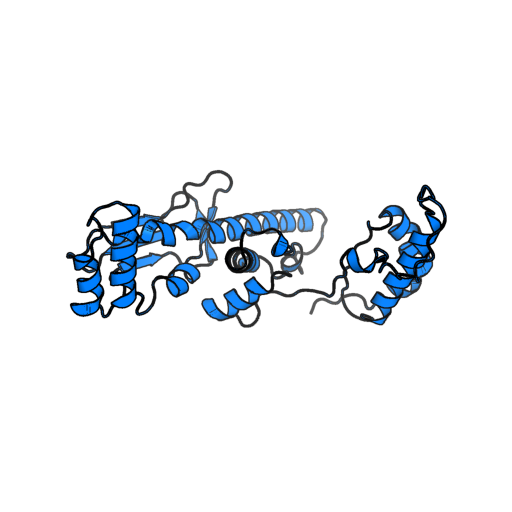.975 -5.192 -7.183 1.00 97.00 174 LYS A O 1
ATOM 1430 N N . ALA A 1 175 ? 10.493 -4.140 -8.493 1.00 95.75 175 ALA A N 1
ATOM 1431 C CA . ALA A 1 175 ? 11.314 -2.984 -8.837 1.00 95.75 175 ALA A CA 1
ATOM 1432 C C . ALA A 1 175 ? 10.785 -1.717 -8.142 1.00 95.75 175 ALA A C 1
ATOM 1434 O O . ALA A 1 175 ? 9.638 -1.329 -8.384 1.00 95.75 175 ALA A O 1
ATOM 1435 N N . SER A 1 176 ? 11.579 -1.099 -7.262 1.00 97.25 176 SER A N 1
ATOM 1436 C CA . SER A 1 176 ? 11.184 0.119 -6.533 1.00 97.25 176 SER A CA 1
ATOM 1437 C C . SER A 1 176 ? 12.391 0.898 -6.000 1.00 97.25 176 SER A C 1
ATOM 1439 O O . SER A 1 176 ? 13.296 0.309 -5.411 1.00 97.25 176 SER A O 1
ATOM 1441 N N . ASP A 1 177 ? 12.345 2.225 -6.147 1.00 97.25 177 ASP A N 1
ATOM 1442 C CA . ASP A 1 177 ? 13.236 3.194 -5.481 1.00 97.25 177 ASP A CA 1
ATOM 1443 C C . ASP A 1 177 ? 12.608 3.774 -4.204 1.00 97.25 177 ASP A C 1
ATOM 1445 O O . ASP A 1 177 ? 13.237 4.526 -3.453 1.00 97.25 177 ASP A O 1
ATOM 1449 N N . THR A 1 178 ? 11.359 3.413 -3.909 1.00 97.75 178 THR A N 1
ATOM 1450 C CA . THR A 1 178 ? 10.649 3.847 -2.708 1.00 97.75 178 THR A CA 1
ATOM 1451 C C . THR A 1 178 ? 11.104 3.020 -1.506 1.00 97.75 178 THR A C 1
ATOM 1453 O O . THR A 1 178 ? 10.427 2.097 -1.058 1.00 97.75 178 THR A O 1
ATOM 1456 N N . VAL A 1 179 ? 12.260 3.360 -0.928 1.00 97.44 179 VAL A N 1
ATOM 1457 C CA . VAL A 1 179 ? 12.860 2.626 0.210 1.00 97.44 179 VAL A CA 1
ATOM 1458 C C . VAL A 1 179 ? 11.893 2.468 1.395 1.00 97.44 179 VAL A C 1
ATOM 1460 O O . VAL A 1 179 ? 11.893 1.434 2.068 1.00 97.44 179 VAL A O 1
ATOM 1463 N N . ALA A 1 180 ? 11.012 3.448 1.623 1.00 97.88 180 ALA A N 1
ATOM 1464 C CA . ALA A 1 180 ? 9.988 3.390 2.666 1.00 97.88 180 ALA A CA 1
ATOM 1465 C C . ALA A 1 180 ? 9.073 2.150 2.545 1.00 97.88 180 ALA A C 1
ATOM 1467 O O . ALA A 1 180 ? 8.674 1.572 3.560 1.00 97.88 180 ALA A O 1
ATOM 1468 N N . ALA A 1 181 ? 8.800 1.690 1.319 1.00 97.94 181 ALA A N 1
ATOM 1469 C CA . ALA A 1 181 ? 8.013 0.490 1.052 1.00 97.94 181 ALA A CA 1
ATOM 1470 C C . ALA A 1 181 ? 8.701 -0.788 1.545 1.00 97.94 181 ALA A C 1
ATOM 1472 O O . ALA A 1 181 ? 8.061 -1.656 2.140 1.00 97.94 181 ALA A O 1
ATOM 1473 N N . LEU A 1 182 ? 10.019 -0.888 1.344 1.00 97.75 182 LEU A N 1
ATOM 1474 C CA . LEU A 1 182 ? 10.823 -2.039 1.761 1.00 97.75 182 LEU A CA 1
ATOM 1475 C C . LEU A 1 182 ? 10.828 -2.176 3.286 1.00 97.75 182 LEU A C 1
ATOM 1477 O O . LEU A 1 182 ? 10.628 -3.268 3.820 1.00 97.75 182 LEU A O 1
ATOM 1481 N N . THR A 1 183 ? 10.990 -1.053 3.988 1.00 97.12 183 THR A N 1
ATOM 1482 C CA . THR A 1 183 ? 10.925 -0.999 5.453 1.00 97.12 183 THR A CA 1
ATOM 1483 C C . THR A 1 183 ? 9.541 -1.389 5.964 1.00 97.12 183 THR A C 1
ATOM 1485 O O . THR A 1 183 ? 9.427 -2.160 6.918 1.00 97.12 183 THR A O 1
ATOM 1488 N N . MET A 1 184 ? 8.472 -0.915 5.317 1.00 96.94 184 MET A N 1
ATOM 1489 C CA . MET A 1 184 ? 7.109 -1.274 5.706 1.00 96.94 184 MET A CA 1
ATOM 1490 C C . MET A 1 184 ? 6.845 -2.771 5.525 1.00 96.94 184 MET A C 1
ATOM 1492 O O . MET A 1 184 ? 6.394 -3.416 6.475 1.00 96.94 184 MET A O 1
ATOM 1496 N N . ALA A 1 185 ? 7.192 -3.335 4.363 1.00 97.38 185 ALA A N 1
ATOM 1497 C CA . ALA A 1 185 ? 7.041 -4.760 4.076 1.00 97.38 185 ALA A CA 1
ATOM 1498 C C . ALA A 1 185 ? 7.829 -5.636 5.066 1.00 97.38 185 ALA A C 1
ATOM 1500 O O . ALA A 1 185 ? 7.322 -6.651 5.549 1.00 97.38 185 ALA A O 1
ATOM 1501 N N . ARG A 1 186 ? 9.042 -5.213 5.441 1.00 97.06 186 ARG A N 1
ATOM 1502 C CA . ARG A 1 186 ? 9.839 -5.881 6.477 1.00 97.06 186 ARG A CA 1
ATOM 1503 C C . ARG A 1 186 ? 9.140 -5.871 7.831 1.00 97.06 186 ARG A C 1
ATOM 1505 O O . ARG A 1 186 ? 8.992 -6.926 8.442 1.00 97.06 186 ARG A O 1
ATOM 1512 N N . ASN A 1 187 ? 8.695 -4.703 8.282 1.00 96.38 187 ASN A N 1
ATOM 1513 C CA . ASN A 1 187 ? 8.206 -4.524 9.648 1.00 96.38 187 ASN A CA 1
ATOM 1514 C C . ASN A 1 187 ? 6.786 -5.075 9.855 1.00 96.38 187 ASN A C 1
ATOM 1516 O O . ASN A 1 187 ? 6.481 -5.587 10.929 1.00 96.38 187 ASN A O 1
ATOM 1520 N N . HIS A 1 188 ? 5.920 -5.000 8.839 1.00 96.56 188 HIS A N 1
ATOM 1521 C CA . HIS A 1 188 ? 4.503 -5.363 8.973 1.00 96.56 188 HIS A CA 1
ATOM 1522 C C . HIS A 1 188 ? 4.156 -6.711 8.340 1.00 96.56 188 HIS A C 1
ATOM 1524 O O . HIS A 1 188 ? 3.220 -7.359 8.809 1.00 96.56 188 HIS A O 1
ATOM 1530 N N . TYR A 1 189 ? 4.920 -7.159 7.338 1.00 96.56 189 TYR A N 1
ATOM 1531 C CA . TYR A 1 189 ? 4.688 -8.414 6.610 1.00 96.56 189 TYR A CA 1
ATOM 1532 C C . TYR A 1 189 ? 5.843 -9.416 6.734 1.00 96.56 189 TYR A C 1
ATOM 1534 O O . TYR A 1 189 ? 5.812 -10.462 6.093 1.00 96.56 189 TYR A O 1
ATOM 1542 N N . HIS A 1 190 ? 6.856 -9.122 7.557 1.00 96.19 190 HIS A N 1
ATOM 1543 C CA . HIS A 1 190 ? 8.007 -10.000 7.799 1.00 96.19 190 HIS A CA 1
ATOM 1544 C C . HIS A 1 190 ? 8.742 -10.404 6.514 1.00 96.19 190 HIS A C 1
ATOM 1546 O O . HIS A 1 190 ? 9.270 -11.510 6.406 1.00 96.19 190 HIS A O 1
ATOM 1552 N N . ARG A 1 191 ? 8.789 -9.500 5.526 1.00 95.50 191 ARG A N 1
ATOM 1553 C CA . ARG A 1 191 ? 9.509 -9.708 4.268 1.00 95.50 191 ARG A CA 1
ATOM 1554 C C . ARG A 1 191 ? 10.867 -8.995 4.317 1.00 95.50 191 ARG A C 1
ATOM 1556 O O . ARG A 1 191 ? 10.890 -7.779 4.151 1.00 95.50 191 ARG A O 1
ATOM 1563 N N . PRO A 1 192 ? 12.006 -9.697 4.507 1.00 93.88 192 PRO A N 1
ATOM 1564 C CA . PRO A 1 192 ? 13.301 -9.038 4.719 1.00 93.88 192 PRO A CA 1
ATOM 1565 C C . PRO A 1 192 ? 13.708 -8.094 3.581 1.00 93.88 192 PRO A C 1
ATOM 1567 O O . PRO A 1 192 ? 14.230 -7.003 3.838 1.00 93.88 192 PRO A O 1
ATOM 1570 N N . MET A 1 193 ? 13.421 -8.507 2.341 1.00 96.75 193 MET A N 1
ATOM 1571 C CA . MET A 1 193 ? 13.569 -7.703 1.133 1.00 96.75 193 MET A CA 1
ATOM 1572 C C . MET A 1 193 ? 12.432 -8.007 0.150 1.00 96.75 193 MET A C 1
ATOM 1574 O O . MET A 1 193 ? 12.233 -9.158 -0.258 1.00 96.75 193 MET A O 1
ATOM 1578 N N . ALA A 1 194 ? 11.649 -6.982 -0.182 1.00 95.31 194 ALA A N 1
ATOM 1579 C CA . ALA A 1 194 ? 10.472 -7.101 -1.045 1.00 95.31 194 ALA A CA 1
ATOM 1580 C C . ALA A 1 194 ? 10.724 -6.614 -2.483 1.00 95.31 194 ALA A C 1
ATOM 1582 O O . ALA A 1 194 ? 10.070 -7.094 -3.405 1.00 95.31 194 ALA A O 1
ATOM 1583 N N . GLY A 1 195 ? 11.694 -5.722 -2.680 1.00 95.38 195 GLY A N 1
ATOM 1584 C CA . GLY A 1 195 ? 12.022 -5.133 -3.973 1.00 95.38 195 GLY A CA 1
ATOM 1585 C C . GLY A 1 195 ? 13.505 -4.807 -4.096 1.00 95.38 195 GLY A C 1
ATOM 1586 O O . GLY A 1 195 ? 14.252 -4.878 -3.122 1.00 95.38 195 GLY A O 1
ATOM 1587 N N . PHE A 1 196 ? 13.909 -4.483 -5.316 1.00 95.69 196 PHE A N 1
ATOM 1588 C CA . PHE A 1 196 ? 15.282 -4.225 -5.720 1.00 95.69 196 PHE A CA 1
ATOM 1589 C C . PHE A 1 196 ? 15.330 -2.974 -6.598 1.00 95.69 196 PHE A C 1
ATOM 1591 O O . PHE A 1 196 ? 14.329 -2.589 -7.209 1.00 95.69 196 PHE A O 1
ATOM 1598 N N . SER A 1 197 ? 16.516 -2.382 -6.685 1.00 92.62 197 SER A N 1
ATOM 1599 C CA . SER A 1 197 ? 16.816 -1.270 -7.578 1.00 92.62 197 SER A CA 1
ATOM 1600 C C . SER A 1 197 ? 18.192 -1.463 -8.223 1.00 92.62 197 SER A C 1
ATOM 1602 O O . SER A 1 197 ? 18.917 -2.397 -7.874 1.00 92.62 197 SER A O 1
ATOM 1604 N N . GLN A 1 198 ? 18.515 -0.607 -9.187 1.00 83.75 198 GLN A N 1
ATOM 1605 C CA . GLN A 1 198 ? 19.808 -0.515 -9.849 1.00 83.75 198 GLN A CA 1
ATOM 1606 C C . GLN A 1 198 ? 20.352 0.908 -9.693 1.00 83.75 198 GLN A C 1
ATOM 1608 O O . GLN A 1 198 ? 19.559 1.845 -9.579 1.00 83.75 198 GLN A O 1
ATOM 1613 N N . PRO A 1 199 ? 21.681 1.101 -9.716 1.00 82.00 199 PRO A N 1
ATOM 1614 C CA . PRO A 1 199 ? 22.260 2.434 -9.767 1.00 82.00 199 PRO A CA 1
ATOM 1615 C C . PRO A 1 199 ? 21.672 3.252 -10.924 1.00 82.00 199 PRO A C 1
ATOM 1617 O O . PRO A 1 199 ? 21.662 2.819 -12.081 1.00 82.00 199 PRO A O 1
ATOM 1620 N N . ALA A 1 200 ? 21.171 4.439 -10.592 1.00 78.94 200 ALA A N 1
ATOM 1621 C CA . ALA A 1 200 ? 20.593 5.377 -11.539 1.00 78.94 200 ALA A CA 1
ATOM 1622 C C . ALA A 1 200 ? 21.083 6.795 -11.235 1.00 78.94 200 ALA A C 1
ATOM 1624 O O . ALA A 1 200 ? 21.207 7.176 -10.069 1.00 78.94 200 ALA A O 1
ATOM 1625 N N . LYS A 1 201 ? 21.347 7.586 -12.280 1.00 76.94 201 LYS A N 1
ATOM 1626 C CA . LYS A 1 201 ? 21.710 9.006 -12.144 1.00 76.94 201 LYS A CA 1
ATOM 1627 C C . LYS A 1 201 ? 20.581 9.909 -12.633 1.00 76.94 201 LYS A C 1
ATOM 1629 O O . LYS A 1 201 ? 20.057 9.718 -13.727 1.00 76.94 201 LYS A O 1
ATOM 1634 N N . GLU A 1 202 ? 20.227 10.901 -11.817 1.00 74.00 202 GLU A N 1
ATOM 1635 C CA . GLU A 1 202 ? 19.222 11.922 -12.135 1.00 74.00 202 GLU A CA 1
ATOM 1636 C C . GLU A 1 202 ? 19.844 13.160 -12.806 1.00 74.00 202 GLU A C 1
ATOM 1638 O O . GLU A 1 202 ? 21.065 13.327 -12.844 1.00 74.00 202 GLU A O 1
ATOM 1643 N N . HIS A 1 203 ? 19.001 14.064 -13.314 1.00 67.62 203 HIS A N 1
ATOM 1644 C CA . HIS A 1 203 ? 19.438 15.240 -14.077 1.00 67.62 203 HIS A CA 1
ATOM 1645 C C . HIS A 1 203 ? 20.472 16.111 -13.355 1.00 67.62 203 HIS A C 1
ATOM 1647 O O . HIS A 1 203 ? 21.343 16.673 -14.012 1.00 67.62 203 HIS A O 1
ATOM 1653 N N . GLY A 1 204 ? 20.418 16.207 -12.021 1.00 57.12 204 GLY A N 1
ATOM 1654 C CA . GLY A 1 204 ? 21.355 17.015 -11.232 1.00 57.12 204 GLY A CA 1
ATOM 1655 C C . GLY A 1 204 ? 22.827 16.625 -11.412 1.00 57.12 204 GLY A C 1
ATOM 1656 O O . GLY A 1 204 ? 23.700 17.450 -11.168 1.00 57.12 204 GLY A O 1
ATOM 1657 N N . PHE A 1 205 ? 23.100 15.402 -11.878 1.00 57.34 205 PHE A N 1
ATOM 1658 C CA . PHE A 1 205 ? 24.451 14.940 -12.192 1.00 57.34 205 PHE A CA 1
ATOM 1659 C C . PHE A 1 205 ? 24.947 15.396 -13.579 1.00 57.34 205 PHE A C 1
ATOM 1661 O O . PHE A 1 205 ? 26.144 15.586 -13.783 1.00 57.34 205 PHE A O 1
ATOM 1668 N N . PHE A 1 206 ? 24.036 15.559 -14.543 1.00 60.00 206 PHE A N 1
ATOM 1669 C CA . PHE A 1 206 ? 24.358 15.895 -15.940 1.00 60.00 206 PHE A CA 1
ATOM 1670 C C . PHE A 1 206 ? 24.175 17.377 -16.261 1.00 60.00 206 PHE A C 1
ATOM 1672 O O . PHE A 1 206 ? 24.736 17.873 -17.239 1.00 60.00 206 PHE A O 1
ATOM 1679 N N . SER A 1 207 ? 23.389 18.079 -15.449 1.00 52.72 207 SER A N 1
ATOM 1680 C CA . SER A 1 207 ? 23.321 19.530 -15.469 1.00 52.72 207 SER A CA 1
ATOM 1681 C C . SER A 1 207 ? 24.578 20.083 -14.808 1.00 52.72 207 SER A C 1
ATOM 1683 O O . SER A 1 207 ? 24.885 19.684 -13.681 1.00 52.72 207 SER A O 1
ATOM 1685 N N . PRO A 1 208 ? 25.288 21.038 -15.428 1.00 50.69 208 PRO A N 1
ATOM 1686 C CA . PRO A 1 208 ? 26.300 21.778 -14.706 1.00 50.69 208 PRO A CA 1
ATOM 1687 C C . PRO A 1 208 ? 25.591 22.501 -13.563 1.00 50.69 208 PRO A C 1
ATOM 1689 O O . PRO A 1 208 ? 24.886 23.494 -13.767 1.00 50.69 208 PRO A O 1
ATOM 1692 N N . VAL A 1 209 ? 25.762 22.012 -12.333 1.00 40.78 209 VAL A N 1
ATOM 1693 C CA . VAL A 1 209 ? 25.509 22.838 -11.161 1.00 40.78 209 VAL A CA 1
ATOM 1694 C C . VAL A 1 209 ? 26.477 24.001 -11.326 1.00 40.78 209 VAL A C 1
ATOM 1696 O O . VAL A 1 209 ? 27.672 23.880 -11.055 1.00 40.78 209 VAL A O 1
ATOM 1699 N N . ARG A 1 210 ? 25.973 25.145 -11.804 1.00 39.19 210 ARG A N 1
ATOM 1700 C CA . ARG A 1 210 ? 26.602 26.440 -11.563 1.00 39.19 210 ARG A CA 1
ATOM 1701 C C . ARG A 1 210 ? 26.578 26.627 -10.051 1.00 39.19 210 ARG A C 1
ATOM 1703 O O . ARG A 1 210 ? 25.779 27.392 -9.521 1.00 39.19 210 ARG A O 1
ATOM 1710 N N . ILE A 1 211 ? 27.473 25.941 -9.340 1.00 35.78 211 ILE A N 1
ATOM 1711 C CA . ILE A 1 211 ? 28.012 26.473 -8.105 1.00 35.78 211 ILE A CA 1
ATOM 1712 C C . ILE A 1 211 ? 28.538 27.817 -8.568 1.00 35.78 211 ILE A C 1
ATOM 1714 O O . ILE A 1 211 ? 29.506 27.883 -9.330 1.00 35.78 211 ILE A O 1
ATOM 1718 N N . LEU A 1 212 ? 27.808 28.875 -8.219 1.00 31.66 212 LEU A N 1
ATOM 1719 C CA . LEU A 1 212 ? 28.279 30.239 -8.293 1.00 31.66 212 LEU A CA 1
ATOM 1720 C C . LEU A 1 212 ? 29.635 30.215 -7.602 1.00 31.66 212 LEU A C 1
ATOM 1722 O O . LEU A 1 212 ? 29.740 30.284 -6.381 1.00 31.66 212 LEU A O 1
ATOM 1726 N N . ARG A 1 213 ? 30.698 30.062 -8.390 1.00 30.50 213 ARG A N 1
ATOM 1727 C CA . ARG A 1 213 ? 32.037 30.407 -7.969 1.00 30.50 213 ARG A CA 1
ATOM 1728 C C . ARG A 1 213 ? 31.921 31.911 -7.809 1.00 30.50 213 ARG A C 1
ATOM 1730 O O . ARG A 1 213 ? 32.042 32.642 -8.790 1.00 30.50 213 ARG A O 1
ATOM 1737 N N . ILE A 1 214 ? 31.564 32.356 -6.603 1.00 34.56 214 ILE A N 1
ATOM 1738 C CA . ILE A 1 214 ? 31.597 33.756 -6.203 1.00 34.56 214 ILE A CA 1
ATOM 1739 C C . ILE A 1 214 ? 33.069 34.146 -6.321 1.00 34.56 214 ILE A C 1
ATOM 1741 O O . ILE A 1 214 ? 33.859 34.032 -5.386 1.00 34.56 214 ILE A O 1
ATOM 1745 N N . LYS A 1 215 ? 33.485 34.520 -7.531 1.00 29.83 215 LYS A N 1
ATOM 1746 C CA . LYS A 1 215 ? 34.722 35.248 -7.741 1.00 29.83 215 LYS A CA 1
ATOM 1747 C C . LYS A 1 215 ? 34.464 36.612 -7.119 1.00 29.83 215 LYS A C 1
ATOM 1749 O O . LYS A 1 215 ? 33.493 37.271 -7.478 1.00 29.83 215 LYS A O 1
ATOM 1754 N N . LYS A 1 216 ? 35.294 36.956 -6.130 1.00 30.66 216 LYS A N 1
ATOM 1755 C CA . LYS A 1 216 ? 35.319 38.235 -5.411 1.00 30.66 216 LYS A CA 1
ATOM 1756 C C . LYS A 1 216 ? 34.780 39.382 -6.269 1.00 30.66 216 LYS A C 1
ATOM 1758 O O . LYS A 1 216 ? 35.315 39.674 -7.336 1.00 30.66 216 LYS A O 1
ATOM 1763 N N . PHE A 1 217 ? 33.730 40.014 -5.757 1.00 31.31 217 PHE A N 1
ATOM 1764 C CA . PHE A 1 217 ? 33.142 41.227 -6.301 1.00 31.31 217 PHE A CA 1
ATOM 1765 C C . PHE A 1 217 ? 34.199 42.334 -6.418 1.00 31.31 217 PHE A C 1
ATOM 1767 O O . PHE A 1 217 ? 34.863 42.668 -5.439 1.00 31.31 217 PHE A O 1
ATOM 1774 N N . SER A 1 218 ? 34.292 42.951 -7.596 1.00 31.11 218 SER A N 1
ATOM 1775 C CA . SER A 1 218 ? 34.742 44.336 -7.734 1.00 31.11 218 SER A CA 1
ATOM 1776 C C . SER A 1 218 ? 33.652 45.092 -8.479 1.00 31.11 218 SER A C 1
ATOM 1778 O O . SER A 1 218 ? 33.305 44.772 -9.616 1.00 31.11 218 SER A O 1
ATOM 1780 N N . PHE A 1 219 ? 33.038 46.032 -7.771 1.00 35.84 219 PHE A N 1
ATOM 1781 C CA . PHE A 1 219 ? 31.876 46.791 -8.206 1.00 35.84 219 PHE A CA 1
ATOM 1782 C C . PHE A 1 219 ? 32.343 47.895 -9.157 1.00 35.84 219 PHE A C 1
ATOM 1784 O O . PHE A 1 219 ? 32.974 48.846 -8.702 1.00 35.84 219 PHE A O 1
ATOM 1791 N N . LYS A 1 220 ? 32.063 47.773 -10.461 1.00 33.75 220 LYS A N 1
ATOM 1792 C CA . LYS A 1 220 ? 31.991 48.900 -11.413 1.00 33.75 220 LYS A CA 1
ATOM 1793 C C . LYS A 1 220 ? 31.441 48.420 -12.767 1.00 33.75 220 LYS A C 1
ATOM 1795 O O . LYS A 1 220 ? 32.180 47.853 -13.562 1.00 33.75 220 LYS A O 1
ATOM 1800 N N . ARG A 1 221 ? 30.174 48.784 -13.022 1.00 30.20 221 ARG A N 1
ATOM 1801 C CA . ARG A 1 221 ? 29.389 48.788 -14.285 1.00 30.20 221 ARG A CA 1
ATOM 1802 C C . ARG A 1 221 ? 28.308 47.697 -14.424 1.00 30.20 221 ARG A C 1
ATOM 1804 O O . ARG A 1 221 ? 28.566 46.545 -14.088 1.00 30.20 221 ARG A O 1
ATOM 1811 N N . PRO A 1 222 ? 27.108 48.051 -14.934 1.00 30.55 222 PRO A N 1
ATOM 1812 C CA . PRO A 1 222 ? 26.044 47.091 -15.202 1.00 30.55 222 PRO A CA 1
ATOM 1813 C C . PRO A 1 222 ? 26.327 46.367 -16.525 1.00 30.55 222 PRO A C 1
ATOM 1815 O O . PRO A 1 222 ? 26.522 47.011 -17.555 1.00 30.55 222 PRO A O 1
ATOM 1818 N N . LEU A 1 223 ? 26.360 45.033 -16.500 1.00 28.97 223 LEU A N 1
ATOM 1819 C CA . LEU A 1 223 ? 26.440 44.202 -17.701 1.00 28.97 223 LEU A CA 1
ATOM 1820 C C . LEU A 1 223 ? 25.131 43.419 -17.846 1.00 28.97 223 LEU A C 1
ATOM 1822 O O . LEU A 1 223 ? 24.762 42.641 -16.968 1.00 28.97 223 LEU A O 1
ATOM 1826 N N . VAL A 1 224 ? 24.440 43.632 -18.964 1.00 25.75 224 VAL A N 1
ATOM 1827 C CA . VAL A 1 224 ? 23.344 42.780 -19.435 1.00 25.75 224 VAL A CA 1
ATOM 1828 C C . VAL A 1 224 ? 23.944 41.419 -19.801 1.00 25.75 224 VAL A C 1
ATOM 1830 O O . VAL A 1 224 ? 24.808 41.344 -20.673 1.00 25.75 224 VAL A O 1
ATOM 1833 N N . PHE A 1 225 ? 23.517 40.343 -19.136 1.00 25.58 225 PHE A N 1
ATOM 1834 C CA . PHE A 1 225 ? 23.894 38.977 -19.506 1.00 25.58 225 PHE A CA 1
ATOM 1835 C C . PHE A 1 225 ? 22.915 38.440 -20.554 1.00 25.58 225 PHE A C 1
ATOM 1837 O O . PHE A 1 225 ? 21.811 38.021 -20.218 1.00 25.58 225 PHE A O 1
ATOM 1844 N N . LEU A 1 226 ? 23.339 38.411 -21.818 1.00 22.56 226 LEU A N 1
ATOM 1845 C CA . LEU A 1 226 ? 22.772 37.495 -22.806 1.00 22.56 226 LEU A CA 1
ATOM 1846 C C . LEU A 1 226 ? 23.493 36.149 -22.634 1.00 22.56 226 LEU A C 1
ATOM 1848 O O . LEU A 1 226 ? 24.679 36.034 -22.944 1.00 22.56 226 LEU A O 1
ATOM 1852 N N . LEU A 1 227 ? 22.810 35.137 -22.096 1.00 29.41 227 LEU A N 1
ATOM 1853 C CA . LEU A 1 227 ? 23.327 33.769 -22.094 1.00 29.41 227 LEU A CA 1
ATOM 1854 C C . LEU A 1 227 ? 23.173 33.205 -23.510 1.00 29.41 227 LEU A C 1
ATOM 1856 O O . LEU A 1 227 ? 22.065 32.878 -23.925 1.00 29.41 227 LEU A O 1
ATOM 1860 N N . LYS A 1 228 ? 24.278 33.106 -24.256 1.00 25.72 228 LYS A N 1
ATOM 1861 C CA . LYS A 1 228 ? 24.340 32.220 -25.422 1.00 25.72 228 LYS A CA 1
ATOM 1862 C C . LYS A 1 228 ? 24.374 30.775 -24.925 1.00 25.72 228 LYS A C 1
ATOM 1864 O O . LYS A 1 228 ? 25.192 30.434 -24.072 1.00 25.72 228 LYS A O 1
ATOM 1869 N N . HIS A 1 229 ? 23.459 29.967 -25.444 1.00 36.50 229 HIS A N 1
ATOM 1870 C CA . HIS A 1 229 ? 23.484 28.515 -25.345 1.00 36.50 229 HIS A CA 1
ATOM 1871 C C . HIS A 1 229 ? 24.487 28.034 -26.405 1.00 36.50 229 HIS A C 1
ATOM 1873 O O . HIS A 1 229 ? 24.200 28.129 -27.594 1.00 36.50 229 HIS A O 1
ATOM 1879 N N . ASP A 1 230 ? 25.692 27.635 -25.997 1.00 41.16 230 ASP A N 1
ATOM 1880 C CA . ASP A 1 230 ? 26.624 26.942 -26.892 1.00 41.16 230 ASP A CA 1
ATOM 1881 C C . ASP A 1 230 ? 26.322 25.441 -26.795 1.00 41.16 230 ASP A C 1
ATOM 1883 O O . ASP A 1 230 ? 26.681 24.789 -25.812 1.00 41.16 230 ASP A O 1
ATOM 1887 N N . ASP A 1 231 ? 25.654 24.893 -27.811 1.00 48.81 231 ASP A N 1
ATOM 1888 C CA . ASP A 1 231 ? 25.231 23.482 -27.867 1.00 48.81 231 ASP A CA 1
ATOM 1889 C C . ASP A 1 231 ? 26.407 22.484 -27.790 1.00 48.81 231 ASP A C 1
ATOM 1891 O O . ASP A 1 231 ? 26.231 21.323 -27.421 1.00 48.81 231 ASP A O 1
ATOM 1895 N N . ASP A 1 232 ? 27.628 22.942 -28.079 1.00 48.38 232 ASP A N 1
ATOM 1896 C CA . ASP A 1 232 ? 28.849 22.127 -28.123 1.00 48.38 232 ASP A CA 1
ATOM 1897 C C . ASP A 1 232 ? 29.551 21.980 -26.754 1.00 48.38 232 ASP A C 1
ATOM 1899 O O . ASP A 1 232 ? 30.406 21.118 -26.556 1.00 48.38 232 ASP A O 1
ATOM 1903 N N . MET A 1 233 ? 29.193 22.816 -25.771 1.00 46.94 233 MET A N 1
ATOM 1904 C CA . MET A 1 233 ? 29.670 22.666 -24.387 1.00 46.94 233 MET A CA 1
ATOM 1905 C C . MET A 1 233 ? 28.847 21.625 -23.618 1.00 46.94 233 MET A C 1
ATOM 1907 O O . MET A 1 233 ? 29.410 20.862 -22.831 1.00 46.94 233 MET A O 1
ATOM 1911 N N . GLY A 1 234 ? 27.537 21.547 -23.886 1.00 54.94 234 GLY A N 1
ATOM 1912 C CA . GLY A 1 234 ? 26.646 20.555 -23.273 1.00 54.94 234 GLY A CA 1
ATOM 1913 C C . GLY A 1 234 ? 26.978 19.116 -23.680 1.00 54.94 234 GLY A C 1
ATOM 1914 O O . GLY A 1 234 ? 26.876 18.206 -22.859 1.00 54.94 234 GLY A O 1
ATOM 1915 N N . SER A 1 235 ? 27.456 18.907 -24.912 1.00 57.25 235 SER A N 1
ATOM 1916 C CA . SER A 1 235 ? 27.889 17.590 -25.401 1.00 57.25 235 SER A CA 1
ATOM 1917 C C . SER A 1 235 ? 29.133 17.081 -24.665 1.00 57.25 235 SER A C 1
ATOM 1919 O O . SER A 1 235 ? 29.112 15.975 -24.134 1.00 57.25 235 SER A O 1
ATOM 1921 N N . ARG A 1 236 ? 30.186 17.902 -24.540 1.00 62.12 236 ARG A N 1
ATOM 1922 C CA . ARG A 1 236 ? 31.446 17.520 -23.872 1.00 62.12 236 ARG A CA 1
ATOM 1923 C C . ARG A 1 236 ? 31.294 17.275 -22.373 1.00 62.12 236 ARG A C 1
ATOM 1925 O O . ARG A 1 236 ? 31.887 16.335 -21.841 1.00 62.12 236 ARG A O 1
ATOM 1932 N N . GLU A 1 237 ? 30.528 18.117 -21.679 1.00 64.31 237 GLU A N 1
ATOM 1933 C CA . GLU A 1 237 ? 30.223 17.895 -20.260 1.00 64.31 237 GLU A CA 1
ATOM 1934 C C . GLU A 1 237 ? 29.329 16.661 -20.074 1.00 64.31 237 GLU A C 1
ATOM 1936 O O . GLU A 1 237 ? 29.574 15.867 -19.165 1.00 64.31 237 GLU A O 1
ATOM 1941 N N . GLY A 1 238 ? 28.370 16.443 -20.983 1.00 65.50 238 GLY A N 1
ATOM 1942 C CA . GLY A 1 238 ? 27.550 15.235 -21.040 1.00 65.50 238 GLY A CA 1
ATOM 1943 C C . GLY A 1 238 ? 28.387 13.961 -21.159 1.00 65.50 238 GLY A C 1
ATOM 1944 O O . GLY A 1 238 ? 28.256 13.078 -20.310 1.00 65.50 238 GLY A O 1
ATOM 1945 N N . THR A 1 239 ? 29.295 13.893 -22.139 1.00 68.06 239 THR A N 1
ATOM 1946 C CA . THR A 1 239 ? 30.196 12.745 -22.331 1.00 68.06 239 THR A CA 1
ATOM 1947 C C . THR A 1 239 ? 31.039 12.497 -21.088 1.00 68.06 239 THR A C 1
ATOM 1949 O O . THR A 1 239 ? 31.075 11.376 -20.594 1.00 68.06 239 THR A O 1
ATOM 1952 N N . ARG A 1 240 ? 31.664 13.536 -20.518 1.00 70.12 240 ARG A N 1
ATOM 1953 C CA . ARG A 1 240 ? 32.515 13.381 -19.328 1.00 70.12 240 ARG A CA 1
ATOM 1954 C C . ARG A 1 240 ? 31.745 12.823 -18.131 1.00 70.12 240 ARG A C 1
ATOM 1956 O O . ARG A 1 240 ? 32.239 11.925 -17.453 1.00 70.12 240 ARG A O 1
ATOM 1963 N N . SER A 1 241 ? 30.547 13.339 -17.866 1.00 68.88 241 SER A N 1
ATOM 1964 C CA . SER A 1 241 ? 29.693 12.835 -16.787 1.00 68.88 241 SER A CA 1
ATOM 1965 C C . SER A 1 241 ? 29.277 11.378 -17.027 1.00 68.88 241 SER A C 1
ATOM 1967 O O . SER A 1 241 ? 29.258 10.576 -16.092 1.00 68.88 241 SER A O 1
ATOM 1969 N N . MET A 1 242 ? 28.986 11.009 -18.275 1.00 71.38 242 MET A N 1
ATOM 1970 C CA . MET A 1 242 ? 28.646 9.634 -18.650 1.00 71.38 242 MET A CA 1
ATOM 1971 C C . MET A 1 242 ? 29.840 8.677 -18.511 1.00 71.38 242 MET A C 1
ATOM 1973 O O . MET A 1 242 ? 29.669 7.592 -17.961 1.00 71.38 242 MET A O 1
ATOM 1977 N N . SER A 1 243 ? 31.053 9.095 -18.883 1.00 70.88 243 SER A N 1
ATOM 1978 C CA . SER A 1 243 ? 32.277 8.304 -18.681 1.00 70.88 243 SER A CA 1
ATOM 1979 C C . SER A 1 243 ? 32.570 8.045 -17.201 1.00 70.88 243 SER A C 1
ATOM 1981 O O . SER A 1 243 ? 32.831 6.909 -16.824 1.00 70.88 243 SER A O 1
ATOM 1983 N N . ILE A 1 244 ? 32.450 9.065 -16.338 1.00 69.50 244 ILE A N 1
ATOM 1984 C CA . ILE A 1 244 ? 32.641 8.908 -14.880 1.00 69.50 244 ILE A CA 1
ATOM 1985 C C . ILE A 1 244 ? 31.667 7.869 -14.312 1.00 69.50 244 ILE A C 1
ATOM 1987 O O . ILE A 1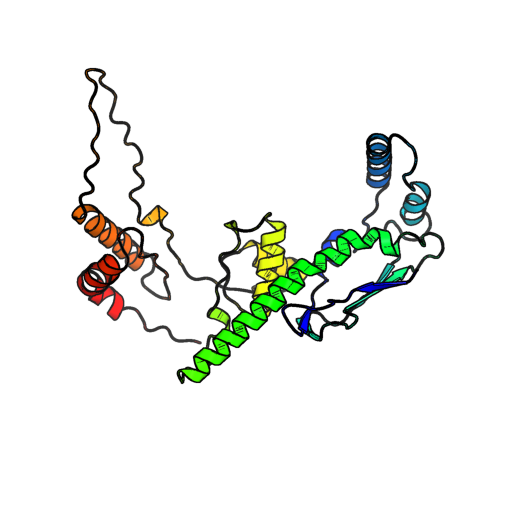 244 ? 32.004 7.093 -13.426 1.00 69.50 244 ILE A O 1
ATOM 1991 N N . HIS A 1 245 ? 30.435 7.843 -14.815 1.00 69.19 245 HIS A N 1
ATOM 1992 C CA . HIS A 1 245 ? 29.448 6.868 -14.375 1.00 69.19 245 HIS A CA 1
ATOM 1993 C C . HIS A 1 245 ? 29.787 5.430 -14.795 1.00 69.19 245 HIS A C 1
ATOM 1995 O O . HIS A 1 245 ? 29.575 4.513 -14.002 1.00 69.19 245 HIS A O 1
ATOM 2001 N N . ASP A 1 246 ? 30.332 5.230 -15.996 1.00 69.38 246 ASP A N 1
ATOM 2002 C CA . ASP A 1 246 ? 30.819 3.917 -16.430 1.00 69.38 246 ASP A CA 1
ATOM 2003 C C . ASP A 1 246 ? 32.019 3.444 -15.591 1.00 69.38 246 ASP A C 1
ATOM 2005 O O . ASP A 1 246 ? 32.089 2.264 -15.250 1.00 69.38 246 ASP A O 1
ATOM 2009 N N . GLU A 1 247 ? 32.916 4.354 -15.195 1.00 75.62 247 GLU A N 1
ATOM 2010 C CA . GLU A 1 247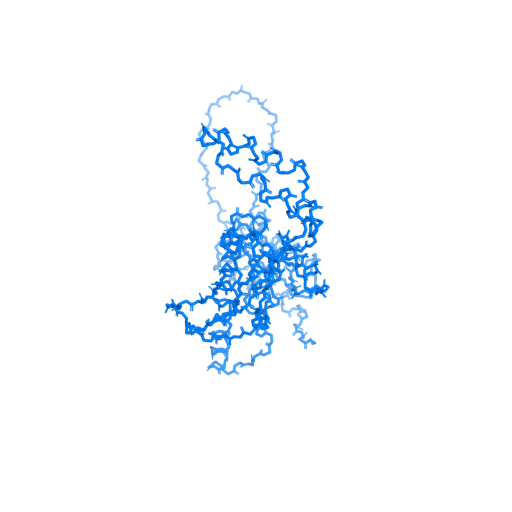 ? 34.038 4.053 -14.292 1.00 75.62 247 GLU A CA 1
ATOM 2011 C C . GLU A 1 247 ? 33.571 3.681 -12.874 1.00 75.62 247 GLU A C 1
ATOM 2013 O O . GLU A 1 247 ? 34.109 2.754 -12.267 1.00 75.62 247 GLU A O 1
ATOM 2018 N N . GLU A 1 248 ? 32.557 4.374 -12.343 1.00 79.56 248 GLU A N 1
ATOM 2019 C CA . GLU A 1 248 ? 31.970 4.082 -11.025 1.00 79.56 248 GLU A CA 1
ATOM 2020 C C . GLU A 1 248 ? 31.222 2.740 -11.003 1.00 79.56 248 GLU A C 1
ATOM 2022 O O . GLU A 1 248 ? 31.256 2.019 -10.002 1.00 79.56 248 GLU A O 1
ATOM 2027 N N . PHE A 1 249 ? 30.558 2.389 -12.107 1.00 80.31 249 PHE A N 1
ATOM 2028 C CA . PHE A 1 249 ? 29.749 1.179 -12.235 1.00 80.31 249 PHE A CA 1
ATOM 2029 C C . PHE A 1 249 ? 30.172 0.358 -13.466 1.00 80.31 249 PHE A C 1
ATOM 2031 O O . PHE A 1 249 ? 29.414 0.247 -14.441 1.00 80.31 249 PHE A O 1
ATOM 2038 N N . PRO A 1 250 ? 31.354 -0.286 -13.422 1.00 73.88 250 PRO A N 1
ATOM 2039 C CA . PRO A 1 250 ? 31.927 -0.988 -14.573 1.00 73.88 250 PRO A CA 1
ATOM 2040 C C . PRO A 1 250 ? 31.186 -2.289 -14.915 1.00 73.88 250 PRO A C 1
ATOM 2042 O O . PRO A 1 250 ? 31.359 -2.848 -15.995 1.00 73.88 250 PRO A O 1
ATOM 2045 N N . LYS A 1 251 ? 30.358 -2.798 -13.993 1.00 76.50 251 LYS A N 1
ATOM 2046 C CA . LYS A 1 251 ? 29.570 -4.026 -14.154 1.00 76.50 251 LYS A CA 1
ATOM 2047 C C . LYS A 1 251 ? 28.124 -3.813 -13.727 1.00 76.50 251 LYS A C 1
ATOM 2049 O O . LYS A 1 251 ? 27.822 -2.927 -12.933 1.00 76.50 251 LYS A O 1
ATOM 2054 N N . GLY A 1 252 ? 27.244 -4.683 -14.216 1.00 75.62 252 GLY A N 1
ATOM 2055 C CA . GLY A 1 252 ? 25.822 -4.660 -13.884 1.00 75.62 252 GLY A CA 1
ATOM 2056 C C . GLY A 1 252 ? 25.009 -3.670 -14.719 1.00 75.62 252 GLY A C 1
ATOM 2057 O O . GLY A 1 252 ? 25.518 -3.018 -15.638 1.00 75.62 252 GLY A O 1
ATOM 2058 N N . ILE A 1 253 ? 23.712 -3.612 -14.410 1.00 81.38 253 ILE A N 1
ATOM 2059 C CA . ILE A 1 253 ? 22.762 -2.718 -15.074 1.00 81.38 253 ILE A CA 1
ATOM 2060 C C . ILE A 1 253 ? 22.892 -1.335 -14.458 1.00 81.38 253 ILE A C 1
ATOM 2062 O O . ILE A 1 253 ? 22.891 -1.197 -13.237 1.00 81.38 253 ILE A O 1
ATOM 2066 N N . VAL A 1 254 ? 22.936 -0.323 -15.316 1.00 84.19 254 VAL A N 1
ATOM 2067 C CA . VAL A 1 254 ? 22.927 1.072 -14.903 1.00 84.19 254 VAL A CA 1
ATOM 2068 C C . VAL A 1 254 ? 21.930 1.864 -15.738 1.00 84.19 254 VAL A C 1
ATOM 2070 O O . VAL A 1 254 ? 21.761 1.598 -16.929 1.00 84.19 254 VAL A O 1
ATOM 2073 N N . CYS A 1 255 ? 21.262 2.829 -15.111 1.00 84.62 255 CYS A N 1
ATOM 2074 C CA . CYS A 1 255 ? 20.267 3.674 -15.767 1.00 84.62 255 CYS A CA 1
ATOM 2075 C C . CYS A 1 255 ? 20.768 5.120 -15.850 1.00 84.62 255 CYS A C 1
ATOM 2077 O O . CYS A 1 255 ? 21.022 5.760 -14.828 1.00 84.62 255 CYS A O 1
ATOM 2079 N N . VAL A 1 256 ? 20.874 5.652 -17.071 1.00 84.81 256 VAL A N 1
ATOM 2080 C CA . VAL A 1 256 ? 21.330 7.025 -17.322 1.00 84.81 256 VAL A CA 1
ATOM 2081 C C . VAL A 1 256 ? 20.232 7.830 -18.004 1.00 84.81 256 VAL A C 1
ATOM 2083 O O . VAL A 1 256 ? 19.771 7.476 -19.088 1.00 84.81 256 VAL A O 1
ATOM 2086 N N . VAL A 1 257 ? 19.824 8.933 -17.376 1.00 83.75 257 VAL A N 1
ATOM 2087 C CA . VAL A 1 257 ? 18.909 9.900 -17.990 1.00 83.75 257 VAL A CA 1
ATOM 2088 C C . VAL A 1 257 ? 19.611 10.634 -19.143 1.00 83.75 257 VAL A C 1
ATOM 2090 O O . VAL A 1 257 ? 20.732 11.113 -18.987 1.00 83.75 257 VAL A O 1
ATOM 2093 N N . CYS A 1 258 ? 18.981 10.685 -20.321 1.00 82.75 258 CYS A N 1
ATOM 2094 C CA . CYS A 1 258 ? 19.639 11.092 -21.576 1.00 82.75 258 CYS A CA 1
ATOM 2095 C C . CYS A 1 258 ? 19.038 12.340 -22.241 1.00 82.75 258 CYS A C 1
ATOM 2097 O O . CYS A 1 258 ? 19.514 12.770 -23.285 1.00 82.75 258 CYS A O 1
ATOM 2099 N N . ASP A 1 259 ? 17.993 12.933 -21.681 1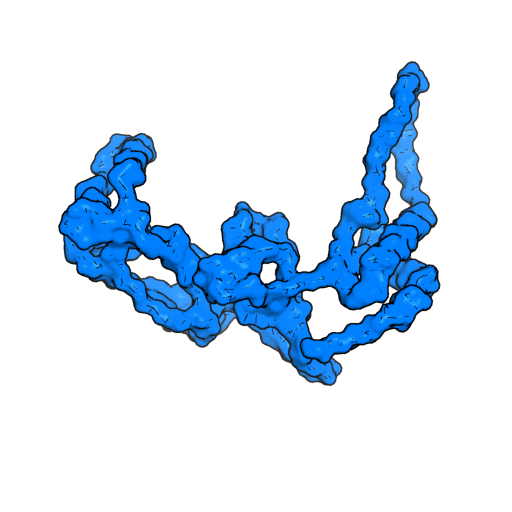.00 82.31 259 ASP A N 1
ATOM 2100 C CA . ASP A 1 259 ? 17.280 14.068 -22.273 1.00 82.31 259 ASP A CA 1
ATOM 2101 C C . ASP A 1 259 ? 17.787 15.438 -21.795 1.00 82.31 259 ASP A C 1
ATOM 2103 O O . ASP A 1 259 ? 17.426 16.446 -22.398 1.00 82.31 259 ASP A O 1
ATOM 2107 N N . SER A 1 260 ? 18.694 15.491 -20.810 1.00 77.44 260 SER A N 1
ATOM 2108 C CA . SER A 1 260 ? 19.276 16.743 -20.285 1.00 77.44 260 SER A CA 1
ATOM 2109 C C . SER A 1 260 ? 19.914 17.642 -21.356 1.00 77.44 260 SER A C 1
ATOM 2111 O O . SER A 1 260 ? 19.883 18.859 -21.218 1.00 77.44 260 SER A O 1
ATOM 2113 N N . HIS A 1 261 ? 20.468 17.051 -22.423 1.00 72.62 261 HIS A N 1
ATOM 2114 C CA . HIS A 1 261 ? 21.115 17.758 -23.545 1.00 72.62 261 HIS A CA 1
ATOM 2115 C C . HIS A 1 261 ? 20.518 17.355 -24.905 1.00 72.62 261 HIS A C 1
ATOM 2117 O O . HIS A 1 261 ? 21.180 17.426 -25.940 1.00 72.62 261 HIS A O 1
ATOM 2123 N N . GLY A 1 262 ? 19.264 16.886 -24.899 1.00 82.00 262 GLY A N 1
ATOM 2124 C CA . GLY A 1 262 ? 18.564 16.375 -26.076 1.00 82.00 262 GLY A CA 1
ATOM 2125 C C . GLY A 1 262 ? 18.828 14.890 -26.336 1.00 82.00 262 GLY A C 1
ATOM 2126 O O . GLY A 1 262 ? 19.926 14.490 -26.725 1.00 82.00 262 GLY A O 1
ATOM 2127 N N . VAL A 1 263 ? 17.776 14.077 -26.196 1.00 87.50 263 VAL A N 1
ATOM 2128 C CA . VAL A 1 263 ? 17.849 12.607 -26.279 1.00 87.50 263 VAL A CA 1
ATOM 2129 C C . VAL A 1 263 ? 18.489 12.100 -27.575 1.00 87.50 263 VAL A C 1
ATOM 2131 O O . VAL A 1 263 ? 19.340 11.217 -27.535 1.00 87.50 263 VAL A O 1
ATOM 2134 N N . TRP A 1 264 ? 18.159 12.701 -28.722 1.00 89.56 264 TRP A N 1
ATOM 2135 C CA . TRP A 1 264 ? 18.703 12.292 -30.021 1.00 89.56 264 TRP A CA 1
ATOM 2136 C C . TRP A 1 264 ? 20.206 12.534 -30.127 1.00 89.56 264 TRP A C 1
ATOM 2138 O O . TRP A 1 264 ? 20.936 11.674 -30.607 1.00 89.56 264 TRP A O 1
ATOM 2148 N N . ASN A 1 265 ? 20.676 13.681 -29.634 1.00 85.38 265 ASN A N 1
ATOM 2149 C CA . ASN A 1 265 ? 22.089 14.037 -29.671 1.00 85.38 265 ASN A CA 1
ATOM 2150 C C . ASN A 1 265 ? 22.913 13.111 -28.765 1.00 85.38 265 ASN A C 1
ATOM 2152 O O . ASN A 1 265 ? 23.954 12.606 -29.183 1.00 85.38 265 ASN A O 1
ATOM 2156 N N . VAL A 1 266 ? 22.411 12.842 -27.556 1.00 85.44 266 VAL A N 1
ATOM 2157 C CA . VAL A 1 266 ? 23.043 11.918 -26.607 1.00 85.44 266 VAL A CA 1
ATOM 2158 C C . VAL A 1 266 ? 23.103 10.500 -27.181 1.00 85.44 266 VAL A C 1
ATOM 2160 O O . VAL A 1 266 ? 24.166 9.882 -27.174 1.00 85.44 266 VAL A O 1
ATOM 2163 N N . CYS A 1 267 ? 22.006 9.991 -27.745 1.00 88.81 267 CYS A N 1
ATOM 2164 C CA . CYS A 1 267 ? 21.990 8.660 -28.350 1.00 88.81 267 CYS A CA 1
ATOM 2165 C C . CYS A 1 267 ? 22.887 8.557 -29.592 1.00 88.81 267 CYS A C 1
ATOM 2167 O O . CYS A 1 267 ? 23.639 7.594 -29.710 1.00 88.81 267 CYS A O 1
ATOM 2169 N N . GLU A 1 268 ? 22.828 9.518 -30.517 1.00 89.31 268 GLU A N 1
ATOM 2170 C CA . GLU A 1 268 ? 23.542 9.418 -31.794 1.00 89.31 268 GLU A CA 1
ATOM 2171 C C . GLU A 1 268 ? 25.041 9.701 -31.656 1.00 89.31 268 GLU A C 1
ATOM 2173 O O . GLU A 1 268 ? 25.856 8.997 -32.253 1.00 89.31 268 GLU A O 1
ATOM 2178 N N . LYS A 1 269 ? 25.416 10.742 -30.906 1.00 87.38 269 LYS A N 1
ATOM 2179 C CA . LYS A 1 269 ? 26.800 11.232 -30.873 1.00 87.38 269 LYS A CA 1
ATOM 2180 C C . LYS A 1 269 ? 27.570 10.733 -29.660 1.00 87.38 269 LYS A C 1
ATOM 2182 O O . LYS A 1 269 ? 28.717 10.333 -29.814 1.00 87.38 269 LYS A O 1
ATOM 2187 N N . ILE A 1 270 ? 26.943 10.699 -28.485 1.00 85.38 270 ILE A N 1
ATOM 2188 C CA . ILE A 1 270 ? 27.637 10.290 -27.260 1.00 85.38 270 ILE A CA 1
ATOM 2189 C C . ILE A 1 270 ? 27.647 8.765 -27.160 1.00 85.38 270 ILE A C 1
ATOM 2191 O O . ILE A 1 270 ? 28.688 8.146 -27.351 1.00 85.38 270 ILE A O 1
ATOM 2195 N N . TRP A 1 271 ? 26.491 8.130 -26.965 1.00 88.00 271 TRP A N 1
ATOM 2196 C CA . TRP A 1 271 ? 26.417 6.670 -26.843 1.00 88.00 271 TRP A CA 1
ATOM 2197 C C . TRP A 1 271 ? 26.744 5.943 -28.150 1.00 88.00 271 TRP A C 1
ATOM 2199 O O . TRP A 1 271 ? 27.425 4.924 -28.145 1.0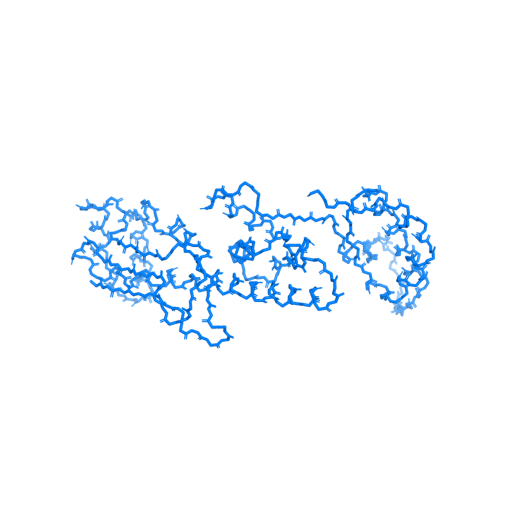0 88.00 271 TRP A O 1
ATOM 2209 N N . GLY A 1 272 ? 26.271 6.469 -29.281 1.00 88.12 272 GLY A N 1
ATOM 2210 C CA . GLY A 1 272 ? 26.442 5.849 -30.594 1.00 88.12 272 GLY A CA 1
ATOM 2211 C C . GLY A 1 272 ? 27.829 6.018 -31.218 1.00 88.12 272 GLY A C 1
ATOM 2212 O O . GLY A 1 272 ? 28.132 5.311 -32.183 1.00 88.12 272 GLY A O 1
ATOM 2213 N N . ARG A 1 273 ? 28.671 6.929 -30.702 1.00 87.94 273 ARG A N 1
ATOM 2214 C CA . ARG A 1 273 ? 30.028 7.169 -31.227 1.00 87.94 273 ARG A CA 1
ATOM 2215 C C . ARG A 1 273 ? 31.072 7.256 -30.122 1.00 87.94 273 ARG A C 1
ATOM 2217 O O . ARG A 1 273 ? 31.921 6.378 -30.059 1.00 87.94 273 ARG A O 1
ATOM 2224 N N . GLU A 1 274 ? 31.016 8.280 -29.272 1.00 87.69 274 GLU A N 1
ATOM 2225 C CA . GLU A 1 274 ? 32.084 8.569 -28.299 1.00 87.69 274 GLU A CA 1
ATOM 2226 C C . GLU A 1 274 ? 32.259 7.473 -27.236 1.00 87.69 274 GLU A C 1
ATOM 2228 O O . GLU A 1 274 ? 33.386 7.115 -26.912 1.00 87.69 274 GLU A O 1
ATOM 2233 N N . LEU A 1 275 ? 31.159 6.915 -26.724 1.00 86.06 275 LEU A N 1
ATOM 2234 C CA . LEU A 1 275 ? 31.142 5.887 -25.672 1.00 86.06 275 LEU A CA 1
ATOM 2235 C C . LEU A 1 275 ? 30.680 4.518 -26.185 1.00 86.06 275 LEU A C 1
ATOM 2237 O O . LEU A 1 275 ? 30.347 3.628 -25.407 1.00 86.06 275 LEU A O 1
ATOM 2241 N N . LYS A 1 276 ? 30.642 4.328 -27.507 1.00 89.56 276 LYS A N 1
ATOM 2242 C CA . LYS A 1 276 ? 30.129 3.093 -28.109 1.00 89.56 276 LYS A CA 1
ATOM 2243 C C . LYS A 1 276 ? 30.906 1.866 -27.640 1.00 89.56 276 LYS A C 1
ATOM 2245 O O . LYS A 1 276 ? 30.294 0.862 -27.278 1.00 89.56 276 LYS A O 1
ATOM 2250 N N . ASP A 1 277 ? 32.232 1.955 -27.655 1.00 88.19 277 ASP A N 1
ATOM 2251 C CA . ASP A 1 277 ? 33.090 0.824 -27.311 1.00 88.19 277 ASP A CA 1
ATOM 2252 C C . ASP A 1 277 ? 32.932 0.461 -25.826 1.00 88.19 277 ASP A C 1
ATOM 2254 O O . ASP A 1 277 ? 32.739 -0.716 -25.521 1.00 88.19 277 ASP A O 1
ATOM 2258 N N . SER A 1 278 ? 32.838 1.454 -24.922 1.00 82.44 278 SER A N 1
ATOM 2259 C CA . SER A 1 278 ? 32.587 1.185 -23.494 1.00 82.44 278 SER A CA 1
ATOM 2260 C C . SER A 1 278 ? 31.260 0.462 -23.278 1.00 82.44 278 SER A C 1
ATOM 2262 O O . SER A 1 278 ? 31.210 -0.471 -22.482 1.00 82.44 278 SER A O 1
ATOM 2264 N N . ILE A 1 279 ? 30.199 0.832 -24.010 1.00 83.81 279 ILE A N 1
ATOM 2265 C CA . ILE A 1 279 ? 28.878 0.197 -23.906 1.00 83.81 279 ILE A CA 1
ATOM 2266 C C . ILE A 1 279 ? 28.906 -1.246 -24.418 1.00 83.81 279 ILE A C 1
ATOM 2268 O O . ILE A 1 279 ? 28.341 -2.134 -23.778 1.00 83.81 279 ILE A O 1
ATOM 2272 N N . VAL A 1 280 ? 29.516 -1.485 -25.583 1.00 86.69 280 VAL A N 1
ATOM 2273 C CA . VAL A 1 280 ? 29.543 -2.813 -26.222 1.00 86.69 280 VAL A CA 1
ATOM 2274 C C . VAL A 1 280 ? 30.363 -3.809 -25.401 1.00 86.69 280 VAL A C 1
ATOM 2276 O O . VAL A 1 280 ? 30.023 -4.993 -25.361 1.00 86.69 280 VAL A O 1
ATOM 2279 N N . GLU A 1 281 ? 31.405 -3.330 -24.723 1.00 85.69 281 GLU A N 1
ATOM 2280 C CA . GLU A 1 281 ? 32.255 -4.135 -23.847 1.00 85.69 281 GLU A CA 1
ATOM 2281 C C . GLU A 1 281 ? 31.604 -4.471 -22.495 1.00 85.69 281 GLU A C 1
ATOM 2283 O O . GLU A 1 281 ? 32.084 -5.371 -21.797 1.00 85.69 281 GLU A O 1
ATOM 2288 N N . ARG A 1 282 ? 30.490 -3.818 -22.117 1.00 81.81 282 ARG A N 1
ATOM 2289 C CA . ARG A 1 282 ? 29.794 -4.127 -20.857 1.00 81.81 282 ARG A CA 1
ATOM 2290 C C . ARG A 1 282 ? 29.318 -5.579 -20.843 1.00 81.81 282 ARG A C 1
ATOM 2292 O O . ARG A 1 282 ? 28.754 -6.092 -21.812 1.00 81.81 282 ARG A O 1
ATOM 2299 N N . GLU A 1 283 ? 29.489 -6.239 -19.696 1.00 73.44 283 GLU A N 1
ATOM 2300 C CA . GLU A 1 283 ? 29.008 -7.608 -19.492 1.00 73.44 283 GLU A CA 1
ATOM 2301 C C . GLU A 1 283 ? 27.513 -7.706 -19.835 1.00 73.44 283 GLU A C 1
ATOM 2303 O O . GLU A 1 283 ? 26.673 -7.011 -19.254 1.00 73.44 283 GLU A O 1
ATOM 2308 N N . LYS A 1 284 ? 27.167 -8.603 -20.770 1.00 61.16 284 LYS A N 1
ATOM 2309 C CA . LYS A 1 284 ? 25.766 -8.896 -21.082 1.00 61.16 284 LYS A CA 1
ATOM 2310 C C . LYS A 1 284 ? 25.072 -9.372 -19.817 1.00 61.16 284 LYS A C 1
ATOM 2312 O O . LYS A 1 284 ? 25.491 -10.355 -19.203 1.00 61.16 284 LYS A O 1
ATOM 2317 N N . TRP A 1 285 ? 23.988 -8.695 -19.463 1.00 52.03 285 TRP A N 1
ATOM 2318 C CA . TRP A 1 285 ? 23.168 -9.078 -18.329 1.00 52.03 285 TRP A CA 1
ATOM 2319 C C . TRP A 1 285 ? 22.709 -10.536 -18.455 1.00 52.03 285 TRP A C 1
ATOM 2321 O O . TRP A 1 285 ? 22.103 -10.926 -19.454 1.00 52.03 285 TRP A O 1
ATOM 2331 N N . ARG A 1 286 ? 23.005 -11.341 -17.431 1.00 49.28 286 ARG A N 1
ATOM 2332 C CA . ARG A 1 286 ? 22.500 -12.707 -17.284 1.00 49.28 286 ARG A CA 1
ATOM 2333 C C . ARG A 1 286 ? 21.502 -12.720 -16.132 1.00 49.28 286 ARG A C 1
ATOM 2335 O O . ARG A 1 286 ? 21.868 -12.404 -15.003 1.00 49.28 286 ARG A O 1
ATOM 2342 N N . GLN A 1 287 ? 20.251 -13.071 -16.416 1.00 49.09 287 GLN A N 1
ATOM 2343 C CA . GLN A 1 287 ? 19.276 -13.399 -15.376 1.00 49.09 287 GLN A CA 1
ATOM 2344 C C . GLN A 1 287 ? 19.681 -14.725 -14.732 1.00 49.09 287 GLN A C 1
ATOM 2346 O O . GLN A 1 287 ? 19.615 -15.764 -15.384 1.00 49.09 287 GLN A O 1
ATOM 2351 N N . SER A 1 288 ? 20.115 -14.672 -13.475 1.00 38.09 288 SER A N 1
ATOM 2352 C CA . SER A 1 288 ? 20.101 -15.812 -12.553 1.00 38.09 288 SER A CA 1
ATOM 2353 C C . SER A 1 288 ? 18.716 -15.944 -11.929 1.00 38.09 288 SER A C 1
ATOM 2355 O O . SER A 1 288 ? 18.253 -14.912 -11.383 1.00 38.09 288 SER A O 1
#

Organism: NCBI:txid69355

InterPro domains:
  IPR013785 Aldolase-type TIM barrel [G3DSA:3.20.20.70] (112-287)
  IPR016471 Nicotinamide phosphoribosyl transferase [PTHR43816] (1-284)
  IPR036068 Nicotinate phosphoribosyltransferase-like, C-terminal [SSF51690] (145-276)
  IPR041525 Nicotinate/nicotinamide phosphoribosyltransferase [PF04095] (146-283)
  IPR041529 Nicotinamide phosphoribosyltransferase, N-terminal domain [PF18127] (2-74)

Foldseek 3Di:
DKDFDFAQDDPDQKWFADQQLLCVPQAPDQNDDLVVLVVVQVVVCVVVVDRPRPSVLQVCCCPPPPVNHAQKDKDADDGRDIGGGPDTGMMIDGRDPSNRVSRCVCVVSRVVSCLLGVLLRVLQVVLVVLCVVCVVVVHDCVQSLAPDAAPCCVPDDDLVSLLSNVLSSLSRHAHYPSVSVQVSCCPRVVDNGSHDYAAEDDLVLLDPPPPVPCPDDDDDDDDDDDDDDPLVVSLVSNLVSVVVVCVVDVADDYYYDQPSSHNVCCVCPRCVPVCVVSVVPYDDDDDD